Protein AF-A0A524Q6H4-F1 (afdb_monomer_lite)

Sequence (211 aa):
MGMLIRRLKSRLKEGGCSKSIRCIATSATIGGKHDRAAVGCFASDLFGEQFMKENIIIGKTEPIIDSSTTTLTSTDYSVLRQALDSYSPINLHTIADRIDVKIPEELEVSKAIGLILQHDSRSTKIRCSISEEAKQVSKLASEHFPDLSEDASISALSELVNLIVRAKDPYSSTPLLSARYHFFLRSLQGAYLSYIPQKCVYLERQVPSHK

Secondary structure (DSSP, 8-state):
-HHHHHHHHHHHHHTT--S--------SSTTSSS-HHHHHHHHHHHHTS---GGG---PPPPP------B---HHHHHHHHHHHHHT--TTHHHHHHHTT-PPPTT--HHHHHHHHHHSBHHHHHHHHHHHHS---HHHHHHHH-TTS-HHHHHHHHHHHHHHHHH-B-TTT--BS---------------EEE-SSS-EEESS-------

Structure (mmCIF, N/CA/C/O backbone):
data_AF-A0A524Q6H4-F1
#
_entry.id   AF-A0A524Q6H4-F1
#
loop_
_atom_site.group_PDB
_atom_site.id
_atom_site.type_symbol
_atom_site.label_atom_id
_atom_site.label_alt_id
_atom_site.label_comp_id
_atom_site.label_asym_id
_atom_site.label_entity_id
_atom_site.label_seq_id
_atom_site.pdbx_PDB_ins_code
_atom_site.Cartn_x
_atom_site.Cartn_y
_atom_site.Cartn_z
_atom_site.occupancy
_atom_site.B_iso_or_equiv
_atom_site.auth_seq_id
_atom_site.auth_comp_id
_atom_site.auth_asym_id
_atom_site.auth_atom_id
_atom_site.pdbx_PDB_model_num
ATOM 1 N N . MET A 1 1 ? -19.046 4.318 26.630 1.00 72.00 1 MET A N 1
ATOM 2 C CA . MET A 1 1 ? -18.973 5.469 25.697 1.00 72.00 1 MET A CA 1
ATOM 3 C C . MET A 1 1 ? -20.324 6.121 25.415 1.00 72.00 1 MET A C 1
ATOM 5 O O . MET A 1 1 ? -20.420 7.325 25.613 1.00 72.00 1 MET A O 1
ATOM 9 N N . GLY A 1 2 ? -21.377 5.385 25.031 1.00 82.88 2 GLY A N 1
ATOM 10 C CA . GLY A 1 2 ? -22.668 6.002 24.663 1.00 82.88 2 GLY A CA 1
ATOM 11 C C . GLY A 1 2 ? -23.304 6.906 25.733 1.00 82.88 2 GLY A C 1
ATOM 12 O O . GLY A 1 2 ? -23.798 7.984 25.416 1.00 82.88 2 GLY A O 1
ATOM 13 N N . MET A 1 3 ? -23.195 6.556 27.023 1.00 87.44 3 MET A N 1
ATOM 14 C CA . MET A 1 3 ? -23.658 7.427 28.121 1.00 87.44 3 MET A CA 1
ATOM 15 C C . MET A 1 3 ? -22.950 8.794 28.163 1.00 87.44 3 MET A C 1
ATOM 17 O O . MET A 1 3 ? -23.594 9.799 28.458 1.00 87.44 3 MET A O 1
ATOM 21 N N . LEU A 1 4 ? -21.653 8.862 27.835 1.00 93.00 4 LEU A N 1
ATOM 22 C CA . LEU A 1 4 ? -20.899 10.124 27.818 1.00 93.00 4 LEU A CA 1
ATOM 23 C C . LEU A 1 4 ? -21.361 11.027 26.670 1.00 93.00 4 LEU A C 1
ATOM 25 O O . LEU A 1 4 ? -21.575 12.218 26.878 1.00 93.00 4 LEU A O 1
ATOM 29 N N . ILE A 1 5 ? -21.587 10.445 25.487 1.00 90.94 5 ILE A N 1
ATOM 30 C CA . ILE A 1 5 ? -22.116 11.159 24.317 1.00 90.94 5 ILE A CA 1
ATOM 31 C C . ILE A 1 5 ? -23.511 11.715 24.628 1.00 90.94 5 ILE A C 1
ATOM 33 O O . ILE A 1 5 ? -23.783 12.886 24.371 1.00 90.94 5 ILE A O 1
ATOM 37 N N . ARG A 1 6 ? -24.384 10.915 25.251 1.00 88.62 6 ARG A N 1
ATOM 38 C CA . ARG A 1 6 ? -25.728 11.359 25.659 1.00 88.62 6 ARG A CA 1
ATOM 39 C C . ARG A 1 6 ? -25.672 12.496 26.684 1.00 88.62 6 ARG A C 1
ATOM 41 O O . ARG A 1 6 ? -26.396 13.479 26.544 1.00 88.62 6 ARG A O 1
ATOM 48 N N . ARG A 1 7 ? -24.769 12.413 27.667 1.00 91.19 7 ARG A N 1
ATOM 49 C CA . ARG A 1 7 ? -24.576 13.478 28.664 1.00 91.19 7 ARG A CA 1
ATOM 50 C C . ARG A 1 7 ? -24.070 14.774 28.028 1.00 91.19 7 ARG A C 1
ATOM 52 O O . ARG A 1 7 ? -24.578 15.838 28.365 1.00 91.19 7 ARG A O 1
ATOM 59 N N . LEU A 1 8 ? -23.133 14.689 27.081 1.00 91.44 8 LEU A N 1
ATOM 60 C CA . LEU A 1 8 ? -22.665 15.844 26.307 1.00 91.44 8 LEU A CA 1
ATOM 61 C C . LEU A 1 8 ? -23.821 16.513 25.551 1.00 91.44 8 LEU A C 1
ATOM 63 O O . LEU A 1 8 ? -23.991 17.726 25.641 1.00 91.44 8 LEU A O 1
ATOM 67 N N . LYS A 1 9 ? -24.658 15.726 24.865 1.00 90.31 9 LYS A N 1
ATOM 68 C CA . LYS A 1 9 ? -25.841 16.246 24.160 1.00 90.31 9 LYS A CA 1
ATOM 69 C C . LYS A 1 9 ? -26.823 16.945 25.104 1.00 90.31 9 LYS A C 1
ATOM 71 O O . LYS A 1 9 ? -27.330 18.004 24.748 1.00 90.31 9 LYS A O 1
ATOM 76 N N . SER A 1 10 ? -27.062 16.389 26.297 1.00 90.31 10 SER A N 1
ATOM 77 C CA . SER A 1 10 ? -27.908 17.026 27.323 1.00 90.31 10 SER A CA 1
ATOM 78 C C . SER A 1 10 ? -27.355 18.388 27.730 1.00 90.31 10 SER A C 1
ATOM 80 O O . SER A 1 10 ? -28.067 19.384 27.675 1.00 90.31 10 SER A O 1
ATOM 82 N N . ARG A 1 11 ? -26.052 18.458 28.034 1.00 93.38 11 ARG A N 1
ATOM 83 C CA . ARG A 1 11 ? -25.393 19.711 28.430 1.00 93.38 11 ARG A CA 1
ATOM 84 C C . ARG A 1 11 ? -25.422 20.772 27.336 1.00 93.38 11 ARG A C 1
ATOM 86 O O . ARG A 1 11 ? -25.630 21.938 27.641 1.00 93.38 11 ARG A O 1
ATOM 93 N N . LEU A 1 12 ? -25.250 20.384 26.072 1.00 92.44 12 LEU A N 1
ATOM 94 C CA . LEU A 1 12 ? -25.355 21.318 24.948 1.00 92.44 12 LEU A CA 1
ATOM 95 C C . LEU A 1 12 ? -26.770 21.897 24.821 1.00 92.44 12 LEU A C 1
ATOM 97 O O . LEU A 1 12 ? -26.909 23.095 24.587 1.00 92.44 12 LEU A O 1
ATOM 101 N N . LYS A 1 13 ? -27.808 21.072 25.015 1.00 90.38 13 LYS A N 1
ATOM 102 C CA . LYS A 1 13 ? -29.205 21.533 25.018 1.00 90.38 13 LYS A CA 1
ATOM 103 C C . LYS A 1 13 ? -29.493 22.464 26.198 1.00 90.38 13 LYS A C 1
ATOM 105 O O . LYS A 1 13 ? -30.060 23.531 25.994 1.00 90.38 13 LYS A O 1
ATOM 110 N N . GLU A 1 14 ? -29.059 22.094 27.404 1.00 92.25 14 GLU A N 1
ATOM 111 C CA . GLU A 1 14 ? -29.166 22.930 28.613 1.00 92.25 14 GLU A CA 1
ATOM 112 C C . GLU A 1 14 ? -28.443 24.277 28.443 1.00 92.25 14 GLU A C 1
ATOM 114 O O . GLU A 1 14 ? -28.937 25.306 28.889 1.00 92.25 14 GLU A O 1
ATOM 119 N N . GLY A 1 15 ? -27.302 24.283 27.746 1.00 90.88 15 GLY A N 1
ATOM 120 C CA . GLY A 1 15 ? -26.526 25.480 27.412 1.00 90.88 15 GLY A CA 1
ATOM 121 C C . GLY A 1 15 ? -27.078 26.315 26.249 1.00 90.88 15 GLY A C 1
ATOM 122 O O . GLY A 1 15 ? -26.374 27.195 25.7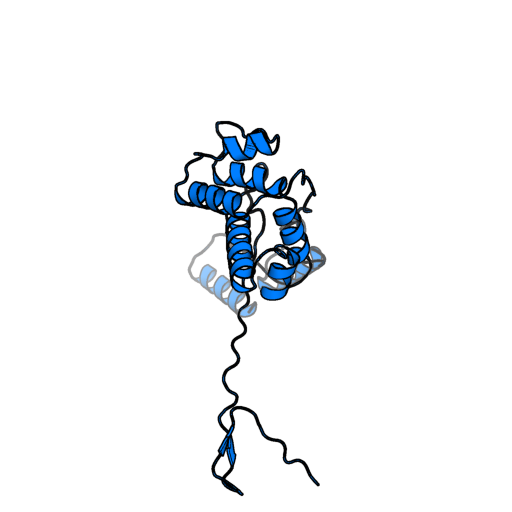62 1.00 90.88 15 GLY A O 1
ATOM 123 N N . GLY A 1 16 ? -28.298 26.042 25.771 1.00 90.94 16 GLY A N 1
ATOM 124 C CA . GLY A 1 16 ? -28.980 26.851 24.754 1.00 90.94 16 GLY A CA 1
ATOM 125 C C . GLY A 1 16 ? -28.719 26.450 23.297 1.00 90.94 16 GLY A C 1
ATOM 126 O O . GLY A 1 16 ? -29.163 27.150 22.385 1.00 90.94 16 GLY A O 1
ATOM 127 N N . CYS A 1 17 ? -28.040 25.328 23.028 1.00 87.88 17 CYS A N 1
ATOM 128 C CA . CYS A 1 17 ? -27.907 24.815 21.664 1.00 87.88 17 CYS A CA 1
ATOM 129 C C . CYS A 1 17 ? -29.231 24.186 21.201 1.00 87.88 17 CYS A C 1
ATOM 131 O O . CYS A 1 17 ? -29.532 23.031 21.500 1.00 87.88 17 CYS A O 1
ATOM 133 N N . SER A 1 18 ? -30.020 24.955 20.449 1.00 83.56 18 SER A N 1
ATOM 134 C CA . SER A 1 18 ? -31.308 24.532 19.877 1.00 83.56 18 SER A CA 1
ATOM 135 C C . SER A 1 18 ? -31.186 23.819 18.524 1.00 83.56 18 SER A C 1
ATOM 137 O O . SER A 1 18 ? -32.176 23.314 17.995 1.00 83.56 18 SER A O 1
ATOM 139 N N . LYS A 1 19 ? -29.982 23.764 17.943 1.00 85.56 19 LYS A N 1
ATOM 140 C CA . LYS A 1 19 ? -29.737 23.121 16.645 1.00 85.56 19 LYS A CA 1
ATOM 141 C C . LYS A 1 19 ? -29.707 21.595 16.776 1.00 85.56 19 LYS A C 1
ATOM 143 O O . LYS A 1 19 ? -29.245 21.048 17.776 1.00 85.56 19 LYS A O 1
ATOM 148 N N . SER A 1 20 ? -30.134 20.899 15.722 1.00 83.12 20 SER A N 1
ATOM 149 C CA . SER A 1 20 ? -30.011 19.441 15.623 1.00 83.12 20 SER A CA 1
ATOM 150 C C . SER A 1 20 ? -28.539 19.015 15.616 1.00 83.12 20 SER A C 1
ATOM 152 O O . SER A 1 20 ? -27.743 19.542 14.834 1.00 83.12 20 SER A O 1
ATOM 154 N N . ILE A 1 21 ? -28.180 18.032 16.442 1.00 87.50 21 ILE A N 1
ATOM 155 C CA . ILE A 1 21 ? -26.805 17.534 16.552 1.00 87.50 21 ILE A CA 1
ATOM 156 C C . ILE A 1 21 ? -26.567 16.469 15.477 1.00 87.50 21 ILE A C 1
ATOM 158 O O . ILE A 1 21 ? -27.150 15.389 15.522 1.00 87.50 21 ILE A O 1
ATOM 162 N N . ARG A 1 22 ? -25.678 16.753 14.521 1.00 89.00 22 ARG A N 1
ATOM 163 C CA . ARG A 1 22 ? -25.258 15.778 13.507 1.00 89.00 22 ARG A CA 1
ATOM 164 C C . ARG A 1 22 ? -24.197 14.843 14.084 1.00 89.00 22 ARG A C 1
ATOM 166 O O . ARG A 1 22 ? -23.159 15.303 14.549 1.00 89.00 22 ARG A O 1
ATOM 173 N N . CYS A 1 23 ? -24.453 13.539 14.028 1.00 91.31 23 CYS A N 1
ATOM 174 C CA . CYS A 1 23 ? -23.528 12.513 14.500 1.00 91.31 23 CYS A CA 1
ATOM 175 C C . CYS A 1 23 ? -22.836 11.852 13.304 1.00 91.31 23 CYS A C 1
ATOM 177 O O . CYS A 1 23 ? -23.504 11.332 12.415 1.00 91.31 23 CYS A O 1
ATOM 179 N N . ILE A 1 24 ? -21.504 11.879 13.284 1.00 91.56 24 ILE A N 1
ATOM 180 C CA . ILE A 1 24 ? -20.678 11.197 12.283 1.00 91.56 24 ILE A CA 1
ATOM 181 C C . ILE A 1 24 ? -19.728 10.280 13.045 1.00 91.56 24 ILE A C 1
ATOM 183 O O . ILE A 1 24 ? -19.097 10.709 14.011 1.00 91.56 24 ILE A O 1
ATOM 187 N N . ALA A 1 25 ? -19.641 9.023 12.620 1.00 88.56 25 ALA A N 1
ATOM 188 C CA . ALA A 1 25 ? -18.742 8.038 13.196 1.00 88.56 25 ALA A CA 1
ATOM 189 C C . ALA A 1 25 ? -17.977 7.316 12.096 1.00 88.56 25 ALA A C 1
ATOM 191 O O . ALA A 1 25 ? -18.534 6.986 11.052 1.00 88.56 25 ALA A O 1
ATOM 192 N N . THR A 1 26 ? -16.706 7.046 12.360 1.00 87.94 26 THR A N 1
ATOM 193 C CA . THR A 1 26 ? -15.851 6.209 11.525 1.00 87.94 26 THR A CA 1
ATOM 194 C C . THR A 1 26 ? -15.432 4.997 12.347 1.00 87.94 26 THR A C 1
ATOM 196 O O . THR A 1 26 ? -15.174 5.098 13.546 1.00 87.94 26 THR A O 1
ATOM 199 N N . SER A 1 27 ? -15.411 3.823 11.723 1.00 82.12 27 SER A N 1
ATOM 200 C CA . SER A 1 27 ? -14.949 2.594 12.363 1.00 82.12 27 SER A CA 1
ATOM 201 C C . SER A 1 27 ? -14.010 1.858 11.427 1.00 82.12 27 SER A C 1
ATOM 203 O O . SER A 1 27 ? -14.301 1.716 10.243 1.00 82.12 27 SER A O 1
ATOM 205 N N . ALA A 1 28 ? -12.893 1.386 11.976 1.00 69.88 28 ALA A N 1
ATOM 206 C CA . ALA A 1 28 ? -11.914 0.596 11.240 1.00 69.88 28 ALA A CA 1
ATOM 207 C C . ALA A 1 28 ? -12.295 -0.892 11.153 1.00 69.88 28 ALA A C 1
ATOM 209 O O . ALA A 1 28 ? -11.790 -1.597 10.288 1.00 69.88 28 ALA A O 1
ATOM 210 N N . THR A 1 29 ? -13.169 -1.383 12.040 1.00 70.69 29 THR A N 1
ATOM 211 C CA . THR A 1 29 ? -13.394 -2.828 12.230 1.00 70.69 29 THR A CA 1
ATOM 212 C C . THR A 1 29 ? -14.838 -3.271 12.014 1.00 70.69 29 THR A C 1
ATOM 214 O O . THR A 1 29 ? -15.078 -4.431 11.706 1.00 70.69 29 THR A O 1
ATOM 217 N N . ILE A 1 30 ? -15.812 -2.364 12.136 1.00 70.06 30 ILE A N 1
ATOM 218 C CA . ILE A 1 30 ? -17.245 -2.717 12.160 1.00 70.06 30 ILE A CA 1
ATOM 219 C C . ILE A 1 30 ? -17.864 -2.729 10.745 1.00 70.06 30 ILE A C 1
ATOM 221 O O . ILE A 1 30 ? -18.956 -3.246 10.550 1.00 70.06 30 ILE A O 1
ATOM 225 N N . GLY A 1 31 ? -17.162 -2.207 9.732 1.00 57.50 31 GLY A N 1
ATOM 226 C CA . GLY A 1 31 ? -17.703 -1.958 8.386 1.00 57.50 31 GLY A CA 1
ATOM 227 C C . GLY A 1 31 ? -17.258 -2.911 7.270 1.00 57.50 31 GLY A C 1
ATOM 228 O O . GLY A 1 31 ? -17.423 -2.557 6.109 1.00 57.50 31 GLY A O 1
ATOM 229 N N . GLY A 1 32 ? -16.657 -4.065 7.589 1.00 65.88 32 GLY A N 1
ATOM 230 C CA . GLY A 1 32 ? -16.228 -5.063 6.595 1.00 65.88 32 GLY A CA 1
ATOM 231 C C . GLY A 1 32 ? -17.398 -5.844 5.974 1.00 65.88 32 GLY A C 1
ATOM 232 O O . GLY A 1 32 ? -18.387 -5.269 5.536 1.00 65.88 32 GLY A O 1
ATOM 233 N N . LYS A 1 33 ? -17.339 -7.183 5.992 1.00 60.16 33 LYS A N 1
ATOM 234 C CA . LYS A 1 33 ? -18.433 -8.084 5.547 1.00 60.16 33 LYS A CA 1
ATOM 235 C C . LYS A 1 33 ? -19.722 -7.998 6.398 1.00 60.16 33 LYS A C 1
ATOM 237 O O . LYS A 1 33 ? -20.582 -8.868 6.295 1.00 60.16 33 LYS A O 1
ATOM 242 N N . HIS A 1 34 ? -19.842 -7.011 7.281 1.00 64.62 34 HIS A N 1
ATOM 243 C CA . HIS A 1 34 ? -20.962 -6.881 8.204 1.00 64.62 34 HIS A CA 1
ATOM 244 C C . HIS A 1 34 ? -22.197 -6.296 7.515 1.00 64.62 34 HIS A C 1
ATOM 246 O O . HIS A 1 34 ? -22.102 -5.447 6.629 1.00 64.62 34 HIS A O 1
ATOM 252 N N . ASP A 1 35 ? -23.369 -6.743 7.958 1.00 78.25 35 ASP A N 1
ATOM 253 C CA . ASP A 1 35 ? -24.651 -6.212 7.512 1.00 78.25 35 ASP A CA 1
ATOM 254 C C . ASP A 1 35 ? -24.771 -4.726 7.891 1.00 78.25 35 ASP A C 1
ATOM 256 O O . ASP A 1 35 ? -24.620 -4.351 9.058 1.00 78.25 35 ASP A O 1
ATOM 260 N N . ARG A 1 36 ? -25.069 -3.870 6.904 1.00 86.19 36 ARG A N 1
ATOM 261 C CA . ARG A 1 36 ? -25.297 -2.428 7.099 1.00 86.19 36 ARG A CA 1
ATOM 262 C C . ARG A 1 36 ? -26.349 -2.157 8.171 1.00 86.19 36 ARG A C 1
ATOM 264 O O . ARG A 1 36 ? -26.234 -1.158 8.877 1.00 86.19 36 ARG A O 1
ATOM 271 N N . ALA A 1 37 ? -27.343 -3.034 8.310 1.00 86.44 37 ALA A N 1
ATOM 272 C CA . ALA A 1 37 ? -28.353 -2.910 9.354 1.00 86.44 37 ALA A CA 1
ATOM 273 C C . ALA A 1 37 ? -27.740 -3.036 10.758 1.00 86.44 37 ALA A C 1
ATOM 275 O O . ALA A 1 37 ? -28.000 -2.196 11.616 1.00 86.44 37 ALA A O 1
ATOM 276 N N . ALA A 1 38 ? -26.853 -4.012 10.973 1.00 87.31 38 ALA A N 1
ATOM 277 C CA . ALA A 1 38 ? -26.176 -4.205 12.255 1.00 87.31 38 ALA A CA 1
ATOM 278 C C . ALA A 1 38 ? -25.263 -3.019 12.613 1.00 87.31 38 ALA A C 1
ATOM 280 O O . ALA A 1 38 ? -25.247 -2.571 13.761 1.00 87.31 38 ALA A O 1
ATOM 281 N N . VAL A 1 39 ? -24.552 -2.458 11.623 1.00 89.12 39 VAL A N 1
ATOM 282 C CA . VAL A 1 39 ? -23.749 -1.230 11.800 1.00 89.12 39 VAL A CA 1
ATOM 283 C C . VAL A 1 39 ? -24.639 -0.048 12.201 1.00 89.12 39 VAL A C 1
ATOM 285 O O . VAL A 1 39 ? -24.292 0.704 13.114 1.00 89.12 39 VAL A O 1
ATOM 288 N N . GLY A 1 40 ? -25.799 0.096 11.553 1.00 90.44 40 GLY A N 1
ATOM 289 C CA . GLY A 1 40 ? -26.800 1.113 11.878 1.00 90.44 40 GLY A CA 1
ATOM 290 C C . GLY A 1 40 ? -27.346 0.976 13.300 1.00 90.44 40 GLY A C 1
ATOM 291 O O . GLY A 1 40 ? -27.384 1.964 14.035 1.00 90.44 40 GLY A O 1
ATOM 292 N N . CYS A 1 41 ? -27.686 -0.240 13.736 1.00 89.81 41 CYS A N 1
ATOM 293 C CA . CYS A 1 41 ? -28.112 -0.503 15.113 1.00 89.81 41 CYS A CA 1
ATOM 294 C C . CYS A 1 41 ? -27.024 -0.122 16.122 1.00 89.81 41 CYS A C 1
ATOM 296 O O . CYS A 1 41 ? -27.287 0.645 17.044 1.00 89.81 41 CYS A O 1
ATOM 298 N N . PHE A 1 42 ? -25.783 -0.560 15.898 1.00 90.25 42 PHE A N 1
ATOM 299 C CA . PHE A 1 42 ? -24.665 -0.228 16.782 1.00 90.25 42 PHE A CA 1
ATOM 300 C C . PHE A 1 42 ? -24.440 1.288 16.900 1.00 90.25 42 PHE A C 1
ATOM 302 O O . PHE A 1 42 ? -24.266 1.818 18.000 1.00 90.25 42 PHE A O 1
ATOM 309 N N . ALA A 1 43 ? -24.460 2.007 15.772 1.00 91.31 43 ALA A N 1
ATOM 310 C CA . ALA A 1 43 ? -24.342 3.462 15.771 1.00 91.31 43 ALA A CA 1
ATOM 311 C C . ALA A 1 43 ? -25.527 4.119 16.497 1.00 91.31 43 ALA A C 1
ATOM 313 O O . ALA A 1 43 ? -25.332 5.042 17.295 1.00 91.31 43 ALA A O 1
ATOM 314 N N . SER A 1 44 ? -26.739 3.605 16.290 1.00 91.75 44 SER A N 1
ATOM 315 C CA . SER A 1 44 ? -27.938 4.119 16.950 1.00 91.75 44 SER A CA 1
ATOM 316 C C . SER A 1 44 ? -27.863 3.967 18.466 1.00 91.75 44 SER A C 1
ATOM 318 O O . SER A 1 44 ? -28.115 4.927 19.197 1.00 91.75 44 SER A O 1
ATOM 320 N N . ASP A 1 45 ? -27.397 2.819 18.953 1.00 91.19 45 ASP A N 1
ATOM 321 C CA . ASP A 1 45 ? -27.192 2.579 20.380 1.00 91.19 45 ASP A CA 1
ATOM 322 C C . ASP A 1 45 ? -26.115 3.502 20.961 1.00 91.19 45 ASP A C 1
ATOM 324 O O . ASP A 1 45 ? -26.301 4.097 22.032 1.00 91.19 45 ASP A O 1
ATOM 328 N N . LEU A 1 46 ? -25.005 3.684 20.236 1.00 91.12 46 LEU A N 1
ATOM 329 C CA . LEU A 1 46 ? -23.883 4.512 20.670 1.00 91.12 46 LEU A CA 1
ATOM 330 C C . LEU A 1 46 ? -24.264 5.994 20.796 1.00 91.12 46 LEU A C 1
ATOM 332 O O . LEU A 1 46 ? -23.919 6.632 21.794 1.00 91.12 46 LEU A O 1
ATOM 336 N N . PHE A 1 47 ? -24.973 6.546 19.811 1.00 91.44 47 PHE A N 1
ATOM 337 C CA . PHE A 1 47 ? -25.307 7.974 19.769 1.00 91.44 47 PHE A CA 1
ATOM 338 C C . PHE A 1 47 ? -26.673 8.306 20.368 1.00 91.44 47 PHE A C 1
ATOM 340 O O . PHE A 1 47 ? -26.888 9.461 20.746 1.00 91.44 47 PHE A O 1
ATOM 347 N N . GLY A 1 48 ? -27.578 7.331 20.476 1.00 88.75 48 GLY A N 1
ATOM 348 C CA . GLY A 1 48 ? -28.988 7.572 20.782 1.00 88.75 48 GLY A CA 1
ATOM 349 C C . GLY A 1 48 ? -29.711 8.360 19.685 1.00 88.75 48 GLY A C 1
ATOM 350 O O . GLY A 1 48 ? -30.585 9.153 20.008 1.00 88.75 48 GLY A O 1
ATOM 351 N N . GLU A 1 49 ? -29.303 8.200 18.423 1.00 90.06 49 GLU A N 1
ATOM 352 C CA . GLU A 1 49 ? -29.935 8.808 17.237 1.00 90.06 49 GLU A CA 1
ATOM 353 C C . GLU A 1 49 ? -30.250 7.710 16.227 1.00 90.06 49 GLU A C 1
ATOM 355 O O . GLU A 1 49 ? -29.657 6.639 16.289 1.00 90.06 49 GLU A O 1
ATOM 360 N N . GLN A 1 50 ? -31.132 7.969 15.269 1.00 89.75 50 GLN A N 1
ATOM 361 C CA . GLN A 1 50 ? -31.439 6.991 14.231 1.00 89.75 50 GLN A CA 1
ATOM 362 C C . GLN A 1 50 ? -30.337 6.948 13.162 1.00 89.75 50 GLN A C 1
ATOM 364 O O . GLN A 1 50 ? -30.032 7.966 12.541 1.00 89.75 50 GLN A O 1
ATOM 369 N N . PHE A 1 51 ? -29.780 5.761 12.918 1.00 91.50 51 PHE A N 1
ATOM 370 C CA . PHE A 1 51 ? -28.909 5.472 11.777 1.00 91.50 51 PHE A CA 1
ATOM 371 C C . PHE A 1 51 ? -29.548 4.392 10.907 1.00 91.50 51 PHE A C 1
ATOM 373 O O . PHE A 1 51 ? -29.664 3.237 11.317 1.00 91.50 51 PHE A O 1
ATOM 380 N N . MET A 1 52 ? -29.946 4.766 9.694 1.00 89.75 52 MET A N 1
ATOM 381 C CA . MET A 1 52 ? -30.500 3.847 8.701 1.00 89.75 52 MET A CA 1
ATOM 382 C C . MET A 1 52 ? -29.395 3.226 7.838 1.00 89.75 52 MET A C 1
ATOM 384 O O . MET A 1 52 ? -28.280 3.749 7.759 1.00 89.75 52 MET A O 1
ATOM 388 N N . LYS A 1 53 ? -29.706 2.131 7.132 1.00 86.88 53 LYS A N 1
ATOM 389 C CA . LYS A 1 53 ? -28.753 1.436 6.243 1.00 86.88 53 LYS A CA 1
ATOM 390 C C . LYS A 1 53 ? -28.195 2.347 5.141 1.00 86.88 53 LYS A C 1
ATOM 392 O O . LYS A 1 53 ? -27.061 2.157 4.709 1.00 86.88 53 LYS A O 1
ATOM 397 N N . GLU A 1 54 ? -28.969 3.340 4.705 1.00 88.50 54 GLU A N 1
ATOM 398 C CA . GLU A 1 54 ? -28.587 4.341 3.705 1.00 88.50 54 GLU A CA 1
ATOM 399 C C . GLU A 1 54 ? -27.586 5.360 4.260 1.00 88.50 54 GLU A C 1
ATOM 401 O O . GLU A 1 54 ? -26.881 6.012 3.497 1.00 88.50 54 GLU A O 1
ATOM 406 N N . ASN A 1 55 ? -27.503 5.500 5.587 1.00 88.38 55 ASN A N 1
ATOM 407 C CA . ASN A 1 55 ? -26.537 6.379 6.243 1.00 88.38 55 ASN A CA 1
ATOM 408 C C . ASN A 1 55 ? -25.163 5.712 6.407 1.00 88.38 55 ASN A C 1
ATOM 410 O O . ASN A 1 55 ? -24.208 6.374 6.814 1.00 88.38 55 ASN A O 1
ATOM 414 N N . ILE A 1 56 ? -25.050 4.414 6.097 1.00 88.25 56 ILE A N 1
ATOM 415 C CA . ILE A 1 56 ? -23.809 3.655 6.225 1.00 88.25 56 ILE A CA 1
ATOM 416 C C . ILE A 1 56 ? -23.034 3.701 4.910 1.00 88.25 56 ILE A C 1
ATOM 418 O O . ILE A 1 56 ? -23.412 3.090 3.908 1.00 88.25 56 ILE A O 1
ATOM 422 N N . ILE A 1 57 ? -21.907 4.407 4.944 1.00 87.94 57 ILE A N 1
ATOM 423 C CA . ILE A 1 57 ? -20.967 4.505 3.830 1.00 87.94 57 ILE A CA 1
ATOM 424 C C . ILE A 1 57 ? -19.883 3.445 4.035 1.00 87.94 57 ILE A C 1
ATOM 426 O O . ILE A 1 57 ? -19.182 3.458 5.045 1.00 87.94 57 ILE A O 1
ATOM 430 N N . ILE A 1 58 ? -19.753 2.524 3.078 1.00 84.12 58 ILE A N 1
ATOM 431 C CA . ILE A 1 58 ? -18.731 1.469 3.079 1.00 84.12 58 ILE A CA 1
ATOM 432 C C . ILE A 1 58 ? -17.835 1.675 1.860 1.00 84.12 58 ILE A C 1
ATOM 434 O O . ILE A 1 58 ? -18.338 1.866 0.751 1.00 84.12 58 ILE A O 1
ATOM 438 N N . GLY A 1 59 ? -16.519 1.626 2.068 1.00 78.06 59 GLY A N 1
ATOM 439 C CA . GLY A 1 59 ? -15.550 1.629 0.975 1.00 78.06 59 GLY A CA 1
ATOM 440 C C . GLY A 1 59 ? -15.635 0.336 0.167 1.00 78.06 59 GLY A C 1
ATOM 441 O O . GLY A 1 59 ? -15.802 -0.745 0.728 1.00 78.06 59 GLY A O 1
ATOM 442 N N . LYS A 1 60 ? -15.524 0.435 -1.156 1.00 75.69 60 LYS A N 1
ATOM 443 C CA . LYS A 1 60 ? -15.359 -0.735 -2.020 1.00 75.69 60 LYS A CA 1
ATOM 444 C C . LYS A 1 60 ? -13.888 -0.861 -2.376 1.00 75.69 60 LYS A C 1
ATOM 446 O O . LYS A 1 60 ? -13.272 0.128 -2.759 1.00 75.69 60 LYS A O 1
ATOM 451 N N . THR A 1 61 ? -13.347 -2.066 -2.253 1.00 77.19 61 THR A N 1
ATOM 452 C CA . THR A 1 61 ? -12.033 -2.375 -2.811 1.00 77.19 61 THR A CA 1
ATOM 453 C C . THR A 1 61 ? -12.181 -2.492 -4.319 1.00 77.19 61 THR A C 1
ATOM 455 O O . THR A 1 61 ? -12.988 -3.292 -4.796 1.00 77.19 61 THR A O 1
A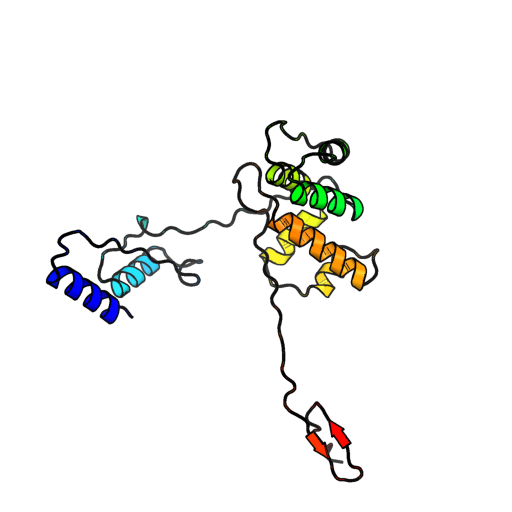TOM 458 N N . GLU A 1 62 ? -11.430 -1.687 -5.060 1.00 80.38 62 GLU A N 1
ATOM 459 C CA . GLU A 1 62 ? -11.326 -1.845 -6.505 1.00 80.38 62 GLU A CA 1
ATOM 460 C C . GLU A 1 62 ? -10.361 -2.996 -6.813 1.00 80.38 62 GLU A C 1
ATOM 462 O O . GLU A 1 62 ? -9.292 -3.077 -6.199 1.00 80.38 62 GLU A O 1
ATOM 467 N N . PRO A 1 63 ? -10.735 -3.924 -7.710 1.00 82.62 63 PRO A N 1
ATOM 468 C CA . PRO A 1 63 ? -9.842 -5.000 -8.096 1.00 82.62 63 PRO A CA 1
ATOM 469 C C . PRO A 1 63 ? -8.637 -4.429 -8.843 1.00 82.62 63 PRO A C 1
ATOM 471 O O . PRO A 1 63 ? -8.759 -3.507 -9.649 1.00 82.62 63 PRO A O 1
ATOM 474 N N . ILE A 1 64 ? -7.469 -5.015 -8.603 1.00 86.69 64 ILE A N 1
ATOM 475 C CA . ILE A 1 64 ? -6.278 -4.712 -9.389 1.00 86.69 64 ILE A CA 1
ATOM 476 C C . ILE A 1 64 ? -6.422 -5.448 -10.721 1.00 86.69 64 ILE A C 1
ATOM 478 O O . ILE A 1 64 ? -6.465 -6.676 -10.753 1.00 86.69 64 ILE A O 1
ATOM 482 N N . ILE A 1 65 ? -6.532 -4.693 -11.811 1.00 84.50 65 ILE A N 1
ATOM 483 C CA . ILE A 1 65 ? -6.564 -5.240 -13.168 1.00 84.50 65 ILE A CA 1
ATOM 484 C C . ILE A 1 65 ? -5.119 -5.428 -13.629 1.00 84.50 65 ILE A C 1
ATOM 486 O O . ILE A 1 65 ? -4.318 -4.496 -13.541 1.00 84.50 65 ILE A O 1
ATOM 490 N N . ASP A 1 66 ? -4.786 -6.624 -14.112 1.00 83.62 66 ASP A N 1
ATOM 491 C CA . ASP A 1 66 ? -3.486 -6.870 -14.728 1.00 83.62 66 ASP A CA 1
ATOM 492 C C . ASP A 1 66 ? -3.501 -6.396 -16.185 1.00 83.62 66 ASP A C 1
ATOM 494 O O . ASP A 1 66 ? -4.006 -7.072 -17.080 1.00 83.62 66 ASP A O 1
ATOM 498 N N . SER A 1 67 ? -2.978 -5.191 -16.395 1.00 84.00 67 SER A N 1
ATOM 499 C CA . SER A 1 67 ? -2.721 -4.590 -17.707 1.00 84.00 67 SER A CA 1
ATOM 500 C C . SER A 1 67 ? -1.231 -4.595 -18.056 1.00 84.00 67 SER A C 1
ATOM 502 O O . SER A 1 67 ? -0.782 -3.776 -18.862 1.00 84.00 67 SER A O 1
ATOM 504 N N . SER A 1 68 ? -0.439 -5.464 -17.417 1.00 84.56 68 SER A N 1
ATOM 505 C CA . SER A 1 68 ? 1.006 -5.445 -17.597 1.00 84.56 68 SER A CA 1
ATOM 506 C C . SER A 1 68 ? 1.414 -5.855 -19.010 1.00 84.56 68 SER A C 1
ATOM 508 O O . SER A 1 68 ? 1.010 -6.891 -19.534 1.00 84.56 68 SER A O 1
ATOM 510 N N . THR A 1 69 ? 2.227 -5.012 -19.639 1.00 85.38 69 THR A N 1
ATOM 511 C CA . THR A 1 69 ? 2.781 -5.246 -20.982 1.00 85.38 69 THR A CA 1
ATOM 512 C C . THR A 1 69 ? 4.285 -5.460 -20.931 1.00 85.38 69 THR A C 1
ATOM 514 O O . THR A 1 69 ? 4.862 -6.073 -21.826 1.00 85.38 69 THR A O 1
ATOM 517 N N . THR A 1 70 ? 4.935 -4.976 -19.872 1.00 92.00 70 THR A N 1
ATOM 518 C CA . THR A 1 70 ? 6.386 -4.991 -19.744 1.00 92.00 70 THR A CA 1
ATOM 519 C C . THR A 1 70 ? 6.824 -5.158 -18.291 1.00 92.00 70 THR A C 1
ATOM 521 O O . THR A 1 70 ? 6.009 -5.218 -17.370 1.00 92.00 70 THR A O 1
ATOM 524 N N . THR A 1 71 ? 8.133 -5.225 -18.077 1.00 92.69 71 THR A N 1
ATOM 525 C CA . THR A 1 71 ? 8.744 -5.138 -16.750 1.00 92.69 71 THR A CA 1
ATOM 526 C C . THR A 1 71 ? 9.756 -4.010 -16.763 1.00 92.69 71 THR A C 1
ATOM 528 O O . THR A 1 71 ? 10.721 -4.051 -17.525 1.00 92.69 71 THR A O 1
ATOM 531 N N . LEU A 1 72 ? 9.533 -3.000 -15.927 1.00 92.81 72 LEU A N 1
ATOM 532 C CA . LEU A 1 72 ? 10.443 -1.866 -15.816 1.00 92.81 72 LEU A CA 1
ATOM 533 C C . LEU A 1 72 ? 11.753 -2.272 -15.132 1.00 92.81 72 LEU A C 1
ATOM 535 O O . LEU A 1 72 ? 11.829 -3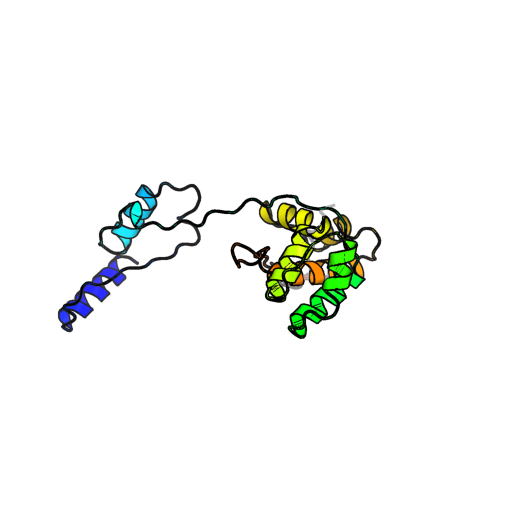.243 -14.374 1.00 92.81 72 LEU A O 1
ATOM 539 N N . THR A 1 73 ? 12.811 -1.525 -15.406 1.00 89.94 73 THR A N 1
ATOM 540 C CA . THR A 1 73 ? 14.133 -1.715 -14.801 1.00 89.94 73 THR A CA 1
ATOM 541 C C . THR A 1 73 ? 14.309 -0.824 -13.572 1.00 89.94 73 THR A C 1
ATOM 543 O O . THR A 1 73 ? 13.590 0.159 -13.394 1.00 89.94 73 THR A O 1
ATOM 546 N N . SER A 1 74 ? 15.310 -1.111 -12.735 1.00 86.31 74 SER A N 1
ATOM 547 C CA . SER A 1 74 ? 15.635 -0.253 -11.585 1.00 86.31 74 SER A CA 1
ATOM 548 C C . SER A 1 74 ? 15.965 1.186 -11.999 1.00 86.31 74 SER A C 1
ATOM 550 O O . SER A 1 74 ? 15.573 2.126 -11.317 1.00 86.31 74 SER A O 1
ATOM 552 N N . THR A 1 75 ? 16.613 1.378 -13.154 1.00 89.31 75 THR A N 1
ATOM 553 C CA . THR A 1 75 ? 16.891 2.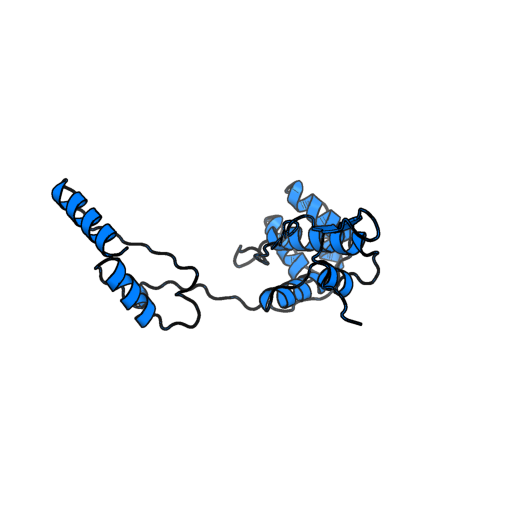718 -13.692 1.00 89.31 75 THR A CA 1
ATOM 554 C C . THR A 1 75 ? 15.617 3.471 -14.063 1.00 89.31 75 THR A C 1
ATOM 556 O O . THR A 1 75 ? 15.547 4.680 -13.856 1.00 89.31 75 THR A O 1
ATOM 559 N N . ASP A 1 76 ? 14.591 2.770 -14.554 1.00 92.81 76 ASP A N 1
ATOM 560 C CA . ASP A 1 76 ? 13.304 3.395 -14.868 1.00 92.81 76 ASP A CA 1
ATOM 561 C C . ASP A 1 76 ? 12.619 3.887 -13.597 1.00 92.81 76 ASP A C 1
ATOM 563 O O . ASP A 1 76 ? 12.131 5.014 -13.561 1.00 92.81 76 ASP A O 1
ATOM 567 N N . TYR A 1 77 ? 12.640 3.089 -12.525 1.00 93.56 77 TYR A N 1
ATOM 568 C CA . TYR A 1 77 ? 12.083 3.505 -11.238 1.00 93.56 77 TYR A CA 1
ATOM 569 C C . TYR A 1 77 ? 12.762 4.765 -10.695 1.00 93.56 77 TYR A C 1
ATOM 571 O O . TYR A 1 77 ? 12.067 5.675 -10.241 1.00 93.56 77 TYR A O 1
ATOM 579 N N . SER A 1 78 ? 14.084 4.886 -10.833 1.00 91.19 78 SER A N 1
ATOM 580 C CA . SER A 1 78 ? 14.796 6.103 -10.431 1.00 91.19 78 SER A CA 1
ATOM 581 C C . SER A 1 78 ? 14.396 7.333 -11.246 1.00 91.19 78 SER A C 1
ATOM 583 O O . SER A 1 78 ? 14.249 8.419 -10.679 1.00 91.19 78 SER A O 1
ATOM 585 N N . VAL A 1 79 ? 14.140 7.179 -12.549 1.00 92.31 79 VAL A N 1
ATOM 586 C CA . VAL A 1 79 ? 13.616 8.267 -13.395 1.00 92.31 79 VAL A CA 1
ATOM 587 C C . VAL A 1 79 ? 12.205 8.668 -12.960 1.00 92.31 79 VAL A C 1
ATOM 589 O O . VAL A 1 79 ? 11.937 9.854 -12.764 1.00 92.31 79 VAL A O 1
ATOM 592 N N . LEU A 1 80 ? 11.313 7.697 -12.730 1.00 93.94 80 LEU A N 1
ATOM 593 C CA . LEU A 1 80 ? 9.956 7.964 -12.232 1.00 93.94 80 LEU A CA 1
ATOM 594 C C . LEU A 1 80 ? 9.991 8.668 -10.868 1.00 93.94 80 LEU A C 1
ATOM 596 O O . LEU A 1 80 ? 9.210 9.586 -10.608 1.00 93.94 80 LEU A O 1
ATOM 600 N N . ARG A 1 81 ? 10.928 8.280 -10.000 1.00 92.81 81 ARG A N 1
ATOM 601 C CA . ARG A 1 81 ? 11.105 8.895 -8.684 1.00 92.81 81 ARG A CA 1
ATOM 602 C C . ARG A 1 81 ? 11.545 10.346 -8.811 1.00 92.81 81 ARG A C 1
ATOM 604 O O . ARG A 1 81 ? 10.968 11.214 -8.158 1.00 92.81 81 ARG A O 1
ATOM 611 N N . GLN A 1 82 ? 12.526 10.616 -9.666 1.00 91.69 82 GLN A N 1
ATOM 612 C CA . GLN A 1 82 ? 12.992 11.974 -9.921 1.00 91.69 82 GLN A CA 1
ATOM 613 C C . GLN A 1 82 ? 11.870 12.855 -10.489 1.00 91.69 82 GLN A C 1
ATOM 615 O O . GLN A 1 82 ? 11.726 14.004 -10.064 1.00 91.69 82 GLN A O 1
ATOM 620 N N . ALA A 1 83 ? 11.042 12.317 -11.388 1.00 91.50 83 ALA A N 1
ATOM 621 C CA . ALA A 1 83 ? 9.871 13.013 -11.919 1.00 91.50 83 ALA A CA 1
ATOM 622 C C . ALA A 1 83 ? 8.854 13.358 -10.812 1.00 91.50 83 ALA A C 1
ATOM 624 O O . ALA A 1 83 ? 8.388 14.497 -10.742 1.00 91.50 83 ALA A O 1
ATOM 625 N N . LEU A 1 84 ? 8.568 12.429 -9.886 1.00 90.44 84 LEU A N 1
ATOM 626 C CA . LEU A 1 84 ? 7.704 12.700 -8.724 1.00 90.44 84 LEU A CA 1
ATOM 627 C C . LEU A 1 84 ? 8.280 13.747 -7.766 1.00 90.44 84 LEU A C 1
ATOM 629 O O . LEU A 1 84 ? 7.519 14.532 -7.205 1.00 90.44 84 LEU A O 1
ATOM 633 N N . ASP A 1 85 ? 9.590 13.726 -7.521 1.00 90.38 85 ASP A N 1
ATOM 634 C CA . ASP A 1 85 ? 10.241 14.633 -6.567 1.00 90.38 85 ASP A CA 1
ATOM 635 C C . ASP A 1 85 ? 10.369 16.055 -7.130 1.00 90.38 85 ASP A C 1
ATOM 637 O O . ASP A 1 85 ? 10.203 17.032 -6.402 1.00 90.38 85 ASP A O 1
ATOM 641 N N . SER A 1 86 ? 10.614 16.174 -8.436 1.00 88.88 86 SER A N 1
ATOM 642 C CA . SER A 1 86 ? 10.710 17.457 -9.144 1.00 88.88 86 SER A CA 1
ATOM 643 C C . SER A 1 86 ? 9.365 17.999 -9.638 1.00 88.88 86 SER A C 1
ATOM 645 O O . SER A 1 86 ? 9.320 19.121 -10.138 1.00 88.88 86 SER A O 1
ATOM 647 N N . TYR A 1 87 ? 8.281 17.221 -9.515 1.00 83.88 87 TYR A N 1
ATOM 648 C CA . TYR A 1 87 ? 6.971 17.505 -10.121 1.00 83.88 87 TYR A CA 1
ATOM 649 C C . TYR A 1 87 ? 7.071 17.842 -11.615 1.00 83.88 87 TYR A C 1
ATOM 651 O O . TYR A 1 87 ? 6.314 18.660 -12.138 1.00 83.88 87 TYR A O 1
ATOM 659 N N . SER A 1 88 ? 8.017 17.206 -12.304 1.00 84.31 88 SER A N 1
ATOM 660 C CA . SER A 1 88 ? 8.329 17.485 -13.697 1.00 84.31 88 SER A CA 1
ATOM 661 C C . SER A 1 88 ? 8.125 16.234 -14.549 1.00 84.31 88 SER A C 1
ATOM 663 O O . SER A 1 88 ? 8.635 15.174 -14.188 1.00 84.31 88 SER A O 1
ATOM 665 N N . PRO A 1 89 ? 7.422 16.321 -15.693 1.00 76.44 89 PRO A N 1
ATOM 666 C CA . PRO A 1 89 ? 7.201 15.176 -16.578 1.00 76.44 89 PRO A CA 1
ATOM 667 C C . PRO A 1 89 ? 8.432 14.817 -17.431 1.00 76.44 89 PRO A C 1
ATOM 669 O O . PRO A 1 89 ? 8.346 13.973 -18.326 1.00 76.44 89 PRO A O 1
ATOM 672 N N . ILE A 1 90 ? 9.580 15.459 -17.187 1.00 70.56 90 ILE A N 1
ATOM 673 C CA . ILE A 1 90 ? 10.820 15.237 -17.936 1.00 70.56 90 ILE A CA 1
ATOM 674 C C . ILE A 1 90 ? 11.191 13.745 -17.863 1.00 70.56 90 ILE A C 1
ATOM 676 O O . ILE A 1 90 ? 11.261 13.164 -16.783 1.00 70.56 90 ILE A O 1
ATOM 680 N N . ASN A 1 91 ? 11.426 13.135 -19.030 1.00 80.19 91 ASN A N 1
ATOM 681 C CA . ASN A 1 91 ? 11.731 11.709 -19.234 1.00 80.19 91 ASN A CA 1
ATOM 682 C C . ASN A 1 91 ? 10.587 10.707 -18.967 1.00 80.19 91 ASN A C 1
ATOM 684 O O . ASN A 1 91 ? 10.816 9.504 -19.059 1.00 80.19 91 ASN A O 1
ATOM 688 N N . LEU A 1 92 ? 9.352 11.147 -18.696 1.00 85.94 92 LEU A N 1
ATOM 689 C CA . LEU A 1 92 ? 8.218 10.212 -18.624 1.00 85.94 92 LEU A CA 1
ATOM 690 C C . LEU A 1 92 ? 7.816 9.698 -20.005 1.00 85.94 92 LEU A C 1
ATOM 692 O O . LEU A 1 92 ? 7.547 8.509 -20.157 1.00 85.94 92 LEU A O 1
ATOM 696 N N . HIS A 1 93 ? 7.828 10.574 -21.012 1.00 85.44 93 HIS A N 1
ATOM 697 C CA . HIS A 1 93 ? 7.463 10.216 -22.383 1.00 85.44 93 HIS A CA 1
ATOM 698 C C . HIS A 1 93 ? 8.386 9.146 -22.974 1.00 85.44 93 HIS A C 1
ATOM 700 O O . HIS A 1 93 ? 7.904 8.225 -23.612 1.00 85.44 93 HIS A O 1
ATOM 706 N N . THR A 1 94 ? 9.689 9.177 -22.677 1.00 87.94 94 THR A N 1
ATOM 707 C CA . THR A 1 94 ? 10.630 8.161 -23.180 1.00 87.94 94 THR A CA 1
ATOM 708 C C . THR A 1 94 ? 10.337 6.769 -22.622 1.00 87.94 94 THR A C 1
ATOM 710 O O . THR A 1 94 ? 10.445 5.776 -23.343 1.00 87.94 94 THR A O 1
ATOM 713 N N . ILE A 1 95 ? 9.946 6.683 -21.346 1.00 89.50 95 ILE A N 1
ATOM 714 C CA . ILE A 1 95 ? 9.511 5.424 -20.736 1.00 89.50 95 ILE A CA 1
ATOM 715 C C . ILE A 1 95 ? 8.177 4.998 -21.346 1.00 89.50 95 ILE A C 1
ATOM 717 O O . ILE A 1 95 ? 8.046 3.839 -21.727 1.00 89.50 95 ILE A O 1
ATOM 721 N N . ALA A 1 96 ? 7.226 5.927 -21.459 1.00 89.94 96 ALA A N 1
ATOM 722 C CA . ALA A 1 96 ? 5.881 5.688 -21.972 1.00 89.94 96 ALA A CA 1
ATOM 723 C C . ALA A 1 96 ? 5.881 5.170 -23.419 1.00 89.94 96 ALA A C 1
ATOM 725 O O . ALA A 1 96 ? 5.241 4.160 -23.704 1.00 89.94 96 ALA A O 1
ATOM 726 N N . ASP A 1 97 ? 6.678 5.785 -24.294 1.00 89.38 97 ASP A N 1
ATOM 727 C CA . ASP A 1 97 ? 6.836 5.381 -25.693 1.00 89.38 97 ASP A CA 1
ATOM 728 C C . ASP A 1 97 ? 7.421 3.968 -25.802 1.00 89.38 97 ASP A C 1
ATOM 730 O O . ASP A 1 97 ? 6.975 3.160 -26.614 1.00 89.38 97 ASP A O 1
ATOM 734 N N . ARG A 1 98 ? 8.388 3.622 -24.939 1.00 90.06 98 ARG A N 1
ATOM 735 C CA . ARG A 1 98 ? 9.000 2.284 -24.922 1.00 90.06 98 ARG A CA 1
ATOM 736 C C . ARG A 1 98 ? 8.021 1.188 -24.491 1.00 90.06 98 ARG A C 1
ATOM 738 O O . ARG A 1 98 ? 8.220 0.031 -24.851 1.00 90.06 98 ARG A O 1
ATOM 745 N N . ILE A 1 99 ? 7.003 1.533 -23.706 1.00 88.38 99 ILE A N 1
ATOM 746 C CA . ILE A 1 99 ? 5.988 0.591 -23.208 1.00 88.38 99 ILE A CA 1
ATOM 747 C C . ILE A 1 99 ? 4.650 0.698 -23.958 1.00 88.38 99 ILE A C 1
ATOM 749 O O . ILE A 1 99 ? 3.687 0.052 -23.550 1.00 88.38 99 ILE A O 1
ATOM 753 N N . ASP A 1 100 ? 4.608 1.489 -25.036 1.00 87.38 100 ASP A N 1
ATOM 754 C CA . ASP A 1 100 ? 3.429 1.772 -25.867 1.00 87.38 100 ASP A CA 1
ATOM 755 C C . ASP A 1 100 ? 2.228 2.337 -25.079 1.00 87.38 100 ASP A C 1
ATOM 757 O O . ASP A 1 100 ? 1.067 1.991 -25.302 1.00 87.38 100 ASP A O 1
ATOM 761 N N . VAL A 1 101 ? 2.505 3.228 -24.120 1.00 89.12 101 VAL A N 1
ATOM 762 C CA . VAL A 1 101 ? 1.488 3.898 -23.296 1.00 89.12 101 VAL A CA 1
ATOM 763 C C . VAL A 1 101 ? 1.401 5.369 -23.673 1.00 89.12 101 VAL A C 1
ATOM 765 O O . VAL A 1 101 ? 2.362 6.123 -23.552 1.00 89.12 101 VAL A O 1
ATOM 768 N N . LYS A 1 102 ? 0.210 5.817 -24.072 1.00 89.06 102 LYS A N 1
ATOM 769 C CA . LYS A 1 102 ? -0.045 7.230 -24.371 1.00 89.06 102 LYS A CA 1
ATOM 770 C C . LYS A 1 102 ? -0.375 7.993 -23.093 1.00 89.06 102 LYS A C 1
ATOM 772 O O . LYS A 1 102 ? -1.404 7.742 -22.468 1.00 89.06 102 LYS A O 1
ATOM 777 N N . ILE A 1 103 ? 0.473 8.954 -22.738 1.00 87.19 103 ILE A N 1
ATOM 778 C CA . ILE A 1 103 ? 0.233 9.873 -21.620 1.00 87.19 103 ILE A CA 1
ATOM 779 C C . ILE A 1 103 ? -0.441 11.141 -22.166 1.00 87.19 103 ILE A C 1
ATOM 781 O O . ILE A 1 103 ? 0.144 11.798 -23.027 1.00 87.19 103 ILE A O 1
ATOM 785 N N . PRO A 1 104 ? -1.645 11.509 -21.691 1.00 87.38 104 PRO A N 1
ATOM 786 C CA . PRO A 1 104 ? -2.268 12.785 -22.039 1.00 87.38 104 PRO A CA 1
ATOM 787 C C . PRO A 1 104 ? -1.405 13.976 -21.587 1.00 87.38 104 PRO A C 1
ATOM 789 O O . PRO A 1 104 ? -0.912 13.973 -20.461 1.00 87.38 104 PRO A O 1
ATOM 792 N N . GLU A 1 105 ? -1.261 15.006 -22.427 1.00 78.62 105 GLU A N 1
ATOM 793 C CA . GLU A 1 105 ? -0.360 16.152 -22.178 1.00 78.62 105 GLU A CA 1
ATOM 794 C C . GLU A 1 105 ? -0.686 16.938 -20.894 1.00 78.62 105 GLU A C 1
ATOM 796 O O . GLU A 1 105 ? 0.213 17.436 -20.224 1.00 78.62 105 GLU A O 1
ATOM 801 N N . GLU A 1 106 ? -1.962 17.012 -20.510 1.00 84.44 106 GLU A N 1
ATOM 802 C CA . GLU A 1 106 ? -2.424 17.752 -19.323 1.00 84.44 106 GLU A CA 1
ATOM 803 C C . GLU A 1 106 ? -2.480 16.893 -18.047 1.00 84.44 106 GLU A C 1
ATOM 805 O O . GLU A 1 106 ? -3.004 17.316 -17.012 1.00 84.44 106 GLU A O 1
ATOM 810 N N . LEU A 1 107 ? -1.986 15.653 -18.100 1.00 88.81 107 LEU A N 1
ATOM 811 C CA . LEU A 1 107 ? -2.095 14.737 -16.976 1.00 88.81 107 LEU A CA 1
ATOM 812 C C . LEU A 1 107 ? -1.077 15.079 -15.876 1.00 88.81 107 LEU A C 1
ATOM 814 O O . LEU A 1 107 ? 0.121 15.200 -16.120 1.00 88.81 107 LEU A O 1
ATOM 818 N N . GLU A 1 108 ? -1.550 15.174 -14.629 1.00 92.56 108 GLU A N 1
ATOM 819 C CA . GLU A 1 108 ? -0.688 15.358 -13.454 1.00 92.56 108 GLU A CA 1
ATOM 820 C C . GLU A 1 108 ? 0.410 14.278 -13.414 1.00 92.56 108 GLU A C 1
ATOM 822 O O . GLU A 1 108 ? 0.131 13.095 -13.617 1.00 92.56 108 GLU A O 1
ATOM 827 N N . VAL A 1 109 ? 1.644 14.661 -13.070 1.00 92.75 109 VAL A N 1
ATOM 828 C CA . VAL A 1 109 ? 2.812 13.758 -13.006 1.00 92.75 109 VAL A CA 1
ATOM 829 C C . VAL A 1 109 ? 2.521 12.486 -12.201 1.00 92.75 109 VAL A C 1
ATOM 831 O O . VAL A 1 109 ? 2.850 11.384 -12.634 1.00 92.75 109 VAL A O 1
ATOM 834 N N . SER A 1 110 ? 1.836 12.606 -11.059 1.00 94.75 110 SER A N 1
ATOM 835 C CA . SER A 1 110 ? 1.476 11.452 -10.221 1.00 94.75 110 SER A CA 1
ATOM 836 C C . SER A 1 110 ? 0.537 10.461 -10.924 1.00 94.75 110 SER A C 1
ATOM 838 O O . SER A 1 110 ? 0.649 9.255 -10.702 1.00 94.75 110 SER A O 1
ATOM 840 N N . LYS A 1 111 ? -0.354 10.949 -11.795 1.00 94.94 111 LYS A N 1
ATOM 841 C CA . LYS A 1 111 ? -1.277 10.137 -12.600 1.00 94.94 111 LYS A CA 1
ATOM 842 C C . LYS A 1 111 ? -0.601 9.545 -13.834 1.00 94.94 111 LYS A C 1
ATOM 844 O O . LYS A 1 111 ? -0.855 8.393 -14.168 1.00 94.94 111 LYS A O 1
ATOM 849 N N . ALA A 1 112 ? 0.287 10.301 -14.478 1.00 94.38 112 ALA A N 1
ATOM 850 C CA . ALA A 1 112 ? 1.101 9.812 -15.589 1.00 94.38 112 ALA A CA 1
ATOM 851 C C . ALA A 1 112 ? 1.985 8.632 -15.157 1.00 94.38 112 ALA A C 1
ATOM 853 O O . ALA A 1 112 ? 2.046 7.603 -15.824 1.00 94.38 112 ALA A O 1
ATOM 854 N N . ILE A 1 113 ? 2.601 8.740 -13.981 1.00 94.94 113 ILE A N 1
ATOM 855 C CA . ILE A 1 113 ? 3.389 7.654 -13.389 1.00 94.94 113 ILE A CA 1
ATOM 856 C C . ILE A 1 113 ? 2.485 6.497 -12.962 1.00 94.94 113 ILE A C 1
ATOM 858 O O . ILE A 1 113 ? 2.860 5.340 -13.125 1.00 94.94 113 ILE A O 1
ATOM 862 N N . GLY A 1 114 ? 1.276 6.793 -12.480 1.00 94.69 114 GLY A N 1
ATOM 863 C CA . GLY A 1 114 ? 0.270 5.775 -12.201 1.00 94.69 114 GLY A CA 1
ATOM 864 C C . GLY A 1 114 ? -0.073 4.924 -13.422 1.00 94.69 114 GLY A C 1
ATOM 865 O O . GLY A 1 114 ? -0.050 3.702 -13.320 1.00 94.69 114 GLY A O 1
ATOM 866 N N . LEU A 1 115 ? -0.298 5.555 -14.580 1.00 93.69 115 LEU A N 1
ATOM 867 C CA . LEU A 1 115 ? -0.493 4.862 -15.859 1.00 93.69 115 LEU A CA 1
ATOM 868 C C . LEU A 1 115 ? 0.692 3.953 -16.193 1.00 93.69 115 LEU A C 1
ATOM 870 O O . LEU A 1 115 ? 0.502 2.763 -16.425 1.00 93.69 115 LEU A O 1
ATOM 874 N N . ILE A 1 116 ? 1.918 4.483 -16.155 1.00 94.56 116 ILE A N 1
ATOM 875 C CA . ILE A 1 116 ? 3.133 3.701 -16.434 1.00 94.56 116 ILE A CA 1
ATOM 876 C C . ILE A 1 116 ? 3.219 2.471 -15.513 1.00 94.56 116 ILE A C 1
ATOM 878 O O . ILE A 1 116 ? 3.451 1.356 -15.976 1.00 94.56 116 ILE A O 1
ATOM 882 N N . LEU A 1 117 ? 2.992 2.650 -14.208 1.00 95.12 117 LEU A N 1
ATOM 883 C CA . LEU A 1 117 ? 3.088 1.578 -13.212 1.00 95.12 117 LEU A CA 1
ATOM 884 C C . LEU A 1 117 ? 1.942 0.558 -13.280 1.00 95.12 117 LEU A C 1
ATOM 886 O O . LEU A 1 117 ? 2.097 -0.535 -12.740 1.00 95.12 117 LEU A O 1
ATOM 890 N N . GLN A 1 118 ? 0.808 0.876 -13.911 1.00 93.56 118 GLN A N 1
ATOM 891 C CA . GLN A 1 118 ? -0.254 -0.101 -14.203 1.00 93.56 118 GLN A CA 1
ATOM 892 C C . GLN A 1 118 ? 0.130 -1.054 -15.347 1.00 93.56 118 GLN A C 1
ATOM 894 O O . GLN A 1 118 ? -0.397 -2.164 -15.429 1.00 93.56 118 GLN A O 1
ATOM 899 N N . HIS A 1 119 ? 1.072 -0.648 -16.201 1.00 93.81 119 HIS A N 1
ATOM 900 C CA . HIS A 1 119 ? 1.614 -1.470 -17.286 1.00 93.81 119 HIS A CA 1
ATOM 901 C C . HIS A 1 119 ? 2.907 -2.217 -16.907 1.00 93.81 119 HIS A C 1
ATOM 903 O O . HIS A 1 119 ? 3.390 -3.048 -17.680 1.00 93.81 119 HIS A O 1
ATOM 909 N N . ASP A 1 120 ? 3.441 -1.979 -15.706 1.00 95.25 120 ASP A N 1
ATOM 910 C CA . ASP A 1 120 ? 4.592 -2.698 -15.159 1.00 95.25 120 ASP A CA 1
ATOM 911 C C . ASP A 1 120 ? 4.166 -3.971 -14.412 1.00 95.25 120 ASP A C 1
ATOM 913 O O . ASP A 1 120 ? 3.477 -3.923 -13.389 1.00 95.25 120 ASP A O 1
ATOM 917 N N . SER A 1 121 ? 4.638 -5.127 -14.884 1.00 94.44 121 SER A N 1
ATOM 918 C CA . SER A 1 121 ? 4.299 -6.429 -14.302 1.00 94.44 121 SER A CA 1
ATOM 919 C C . SER A 1 121 ? 4.760 -6.562 -12.852 1.00 94.44 121 SER A C 1
ATOM 921 O O . SER A 1 121 ? 4.075 -7.189 -12.039 1.00 94.44 121 SER A O 1
ATOM 923 N N . ARG A 1 122 ? 5.897 -5.949 -12.491 1.00 94.25 122 ARG A N 1
ATOM 924 C CA . ARG A 1 122 ? 6.433 -6.026 -11.128 1.00 94.25 122 ARG A CA 1
ATOM 925 C C . ARG A 1 122 ? 5.565 -5.229 -10.157 1.00 94.25 122 ARG A C 1
ATOM 927 O O . ARG A 1 122 ? 5.182 -5.762 -9.116 1.00 94.25 122 ARG A O 1
ATOM 934 N N . SER A 1 123 ? 5.205 -3.999 -10.524 1.00 94.69 123 SER A N 1
ATOM 935 C CA . SER A 1 123 ? 4.234 -3.174 -9.797 1.00 94.69 123 SER A CA 1
ATOM 936 C C . SER A 1 123 ? 2.915 -3.919 -9.564 1.00 94.69 123 SER A C 1
ATOM 938 O O . SER A 1 123 ? 2.479 -4.053 -8.418 1.00 94.69 123 SER A O 1
ATOM 940 N N . THR A 1 124 ? 2.315 -4.482 -10.617 1.00 94.00 124 THR A N 1
ATOM 941 C CA . THR A 1 124 ? 1.047 -5.221 -10.511 1.00 94.00 124 THR A CA 1
ATOM 942 C C . THR A 1 124 ? 1.158 -6.426 -9.579 1.00 94.00 124 THR A C 1
ATOM 944 O O . THR A 1 124 ? 0.349 -6.560 -8.658 1.00 94.00 124 THR A O 1
ATOM 947 N N . LYS A 1 125 ? 2.191 -7.264 -9.733 1.00 93.31 125 LYS A N 1
ATOM 948 C CA . LYS A 1 125 ? 2.397 -8.445 -8.876 1.00 93.31 125 LYS A CA 1
ATOM 949 C C . LYS A 1 125 ? 2.577 -8.076 -7.403 1.00 93.31 125 LYS A C 1
ATOM 951 O O . LYS A 1 125 ? 1.967 -8.712 -6.545 1.00 93.31 125 LYS A O 1
ATOM 956 N N . ILE A 1 126 ? 3.350 -7.029 -7.105 1.00 93.38 126 ILE A N 1
ATOM 957 C CA . ILE A 1 126 ? 3.541 -6.537 -5.731 1.00 93.38 126 ILE A CA 1
ATOM 958 C C . ILE A 1 126 ? 2.215 -6.046 -5.141 1.00 93.38 126 ILE A C 1
ATOM 960 O O . ILE A 1 126 ? 1.875 -6.401 -4.010 1.00 93.38 126 ILE A O 1
ATOM 964 N N . ARG A 1 127 ? 1.441 -5.261 -5.904 1.00 92.94 127 ARG A N 1
ATOM 965 C CA . ARG A 1 127 ? 0.132 -4.753 -5.463 1.00 92.94 127 ARG A CA 1
ATOM 966 C C . ARG A 1 127 ? -0.834 -5.894 -5.147 1.00 92.94 127 ARG A C 1
ATOM 968 O O . ARG A 1 127 ? -1.506 -5.830 -4.117 1.00 92.94 127 ARG A O 1
ATOM 975 N N . CYS A 1 128 ? -0.871 -6.936 -5.978 1.00 90.88 128 CYS A N 1
ATOM 976 C CA . CYS A 1 128 ? -1.676 -8.133 -5.729 1.00 90.88 128 CYS A CA 1
ATOM 977 C C . CYS A 1 128 ? -1.194 -8.883 -4.476 1.00 90.88 128 CYS A C 1
ATOM 979 O O . CYS A 1 128 ? -1.986 -9.128 -3.571 1.00 90.88 128 CYS A O 1
ATOM 981 N N . SER A 1 129 ? 0.110 -9.161 -4.376 1.00 89.69 129 SER A N 1
ATOM 982 C CA . SER A 1 129 ? 0.712 -9.950 -3.288 1.00 89.69 129 SER A CA 1
ATOM 983 C C . SER A 1 129 ? 0.506 -9.334 -1.895 1.00 89.69 129 SER A C 1
ATOM 985 O O . SER A 1 129 ? 0.223 -10.054 -0.937 1.00 89.69 129 SER A O 1
ATOM 987 N N . ILE A 1 130 ? 0.605 -8.003 -1.770 1.00 89.00 130 ILE A N 1
ATOM 988 C CA . ILE A 1 130 ? 0.451 -7.296 -0.482 1.00 89.00 130 ILE A CA 1
ATOM 989 C C . ILE A 1 130 ? -1.028 -7.065 -0.117 1.00 89.00 130 ILE A C 1
ATOM 991 O O . ILE A 1 130 ? -1.355 -6.895 1.057 1.00 89.00 130 ILE A O 1
ATOM 995 N N . SER A 1 131 ? -1.936 -7.045 -1.099 1.00 86.44 131 SER A N 1
ATOM 996 C CA . SER A 1 131 ? -3.365 -6.798 -0.845 1.00 86.44 131 SER A CA 1
ATOM 997 C C . SER A 1 131 ? -4.065 -7.968 -0.145 1.00 86.44 131 SER A C 1
ATOM 999 O O . SER A 1 131 ? -5.098 -7.763 0.491 1.00 86.44 131 SER A O 1
ATOM 1001 N N . GLU A 1 132 ? -3.514 -9.178 -0.246 1.00 82.94 132 GLU A N 1
ATOM 1002 C CA . GLU A 1 132 ? -4.062 -10.379 0.393 1.00 82.94 132 GLU A CA 1
ATOM 1003 C C . GLU A 1 132 ? -3.573 -10.554 1.834 1.00 82.94 132 GLU A C 1
ATOM 1005 O O . GLU A 1 132 ? -4.376 -10.765 2.745 1.00 82.94 132 GLU A O 1
ATOM 1010 N N . GLU A 1 133 ? -2.259 -10.457 2.055 1.00 86.19 133 GLU A N 1
ATOM 1011 C CA . GLU A 1 133 ? -1.645 -10.679 3.362 1.00 86.19 133 GLU A CA 1
ATOM 1012 C C . GLU A 1 133 ? -0.361 -9.867 3.559 1.00 86.19 133 GLU A C 1
ATOM 1014 O O . GLU A 1 133 ? 0.306 -9.447 2.612 1.00 86.19 133 GLU A O 1
ATOM 1019 N N . ALA A 1 134 ? 0.022 -9.674 4.823 1.00 88.94 134 ALA A N 1
ATOM 1020 C CA . ALA A 1 134 ? 1.294 -9.049 5.155 1.00 88.94 134 ALA A CA 1
ATOM 1021 C C . ALA A 1 134 ? 2.464 -9.952 4.727 1.00 88.94 134 ALA A C 1
ATOM 1023 O O . ALA A 1 134 ? 2.532 -11.122 5.104 1.00 88.94 134 ALA A O 1
ATOM 1024 N N . LYS A 1 135 ? 3.418 -9.389 3.980 1.00 92.00 135 LYS A N 1
ATOM 1025 C CA . LYS A 1 135 ? 4.613 -10.094 3.493 1.00 92.00 135 LYS A CA 1
ATOM 1026 C C . LYS A 1 135 ? 5.876 -9.568 4.171 1.00 92.00 135 LYS A C 1
ATOM 1028 O O . LYS A 1 135 ? 5.988 -8.382 4.482 1.00 92.00 135 LYS A O 1
ATOM 1033 N N . GLN A 1 136 ? 6.855 -10.449 4.370 1.00 92.88 136 GLN A N 1
ATOM 1034 C CA . GLN A 1 136 ? 8.184 -10.051 4.829 1.00 92.88 136 GLN A CA 1
ATOM 1035 C C . GLN A 1 136 ? 8.924 -9.313 3.706 1.00 92.88 136 GLN A C 1
ATOM 1037 O O . GLN A 1 136 ? 8.988 -9.808 2.582 1.00 92.88 136 GLN A O 1
ATOM 1042 N N . VAL A 1 137 ? 9.518 -8.160 4.029 1.00 93.00 137 VAL A N 1
ATOM 1043 C CA . VAL A 1 137 ? 10.201 -7.287 3.057 1.00 93.00 137 VAL A CA 1
ATOM 1044 C C . VAL A 1 137 ? 11.310 -8.026 2.306 1.00 93.00 137 VAL A C 1
ATOM 1046 O O . VAL A 1 137 ? 11.345 -7.964 1.084 1.00 93.00 137 VAL A O 1
ATOM 1049 N N . SER A 1 138 ? 12.169 -8.773 3.007 1.00 92.75 138 SER A N 1
ATOM 1050 C CA . SER A 1 138 ? 13.275 -9.515 2.384 1.00 92.75 138 SER A CA 1
ATOM 1051 C C . SER A 1 138 ? 12.795 -10.596 1.411 1.00 92.75 138 SER A C 1
ATOM 1053 O O . SER A 1 138 ? 13.340 -10.722 0.320 1.00 92.75 138 SER A O 1
ATOM 1055 N N . LYS A 1 139 ? 11.734 -11.335 1.767 1.00 93.75 139 LYS A N 1
ATOM 1056 C CA . LYS A 1 139 ? 11.133 -12.353 0.891 1.00 93.75 139 LYS A CA 1
ATOM 1057 C C . LYS A 1 139 ? 10.517 -11.726 -0.360 1.00 93.75 139 LYS A C 1
ATOM 1059 O O . LYS A 1 139 ? 10.715 -12.228 -1.457 1.00 93.75 139 LYS A O 1
ATOM 1064 N N . LEU A 1 140 ? 9.782 -10.628 -0.191 1.00 94.25 140 LEU A N 1
ATOM 1065 C CA . LEU A 1 140 ? 9.155 -9.928 -1.309 1.00 94.25 140 LEU A CA 1
ATOM 1066 C C . LEU A 1 140 ? 10.208 -9.306 -2.244 1.00 94.25 140 LEU A C 1
ATOM 1068 O O . LEU A 1 140 ? 10.036 -9.298 -3.460 1.00 94.25 140 LEU A O 1
ATOM 1072 N N . ALA A 1 141 ? 11.310 -8.807 -1.680 1.00 94.31 141 ALA A N 1
ATOM 1073 C CA . ALA A 1 141 ? 12.407 -8.219 -2.435 1.00 94.31 141 ALA A CA 1
ATOM 1074 C C . ALA A 1 141 ? 13.113 -9.261 -3.312 1.00 94.31 141 ALA A C 1
ATOM 1076 O O . ALA A 1 141 ? 13.258 -9.036 -4.512 1.00 94.31 141 ALA A O 1
ATOM 1077 N N . SER A 1 142 ? 13.480 -10.416 -2.748 1.00 93.50 142 SER A N 1
ATOM 1078 C CA . SER A 1 142 ? 14.153 -11.483 -3.499 1.00 93.50 142 SER A CA 1
ATOM 1079 C C . SER A 1 142 ? 13.254 -12.145 -4.547 1.00 93.50 142 SER A C 1
ATOM 1081 O O . SER A 1 142 ? 13.740 -12.544 -5.601 1.00 93.50 142 SER A O 1
ATOM 1083 N N . GLU A 1 143 ? 11.941 -12.211 -4.305 1.00 94.06 143 GLU A N 1
ATOM 1084 C CA . GLU A 1 143 ? 10.964 -12.732 -5.269 1.00 94.06 143 GLU A CA 1
ATOM 1085 C C . GLU A 1 143 ? 10.822 -11.834 -6.511 1.00 94.06 143 GLU A C 1
ATOM 1087 O O . GLU A 1 143 ? 10.700 -12.332 -7.631 1.00 94.06 143 GLU A O 1
ATOM 1092 N N . HIS A 1 144 ? 10.850 -10.509 -6.337 1.00 92.94 144 HIS A N 1
ATOM 1093 C CA . HIS A 1 144 ? 10.620 -9.554 -7.429 1.00 92.94 144 HIS A CA 1
ATOM 1094 C C . HIS A 1 144 ? 11.896 -8.976 -8.056 1.00 92.94 144 HIS A C 1
ATOM 1096 O O . HIS A 1 144 ? 11.835 -8.449 -9.173 1.00 92.94 144 HIS A O 1
ATOM 1102 N N . PHE A 1 145 ? 13.037 -9.086 -7.375 1.00 92.81 145 PHE A N 1
ATOM 1103 C CA . PHE A 1 145 ? 14.349 -8.630 -7.839 1.00 92.81 145 PHE A CA 1
ATOM 1104 C C . PHE A 1 145 ? 15.424 -9.719 -7.642 1.00 92.81 145 PHE A C 1
ATOM 1106 O O . PHE A 1 145 ? 16.386 -9.497 -6.904 1.00 92.81 145 PHE A O 1
ATOM 1113 N N . PRO A 1 146 ? 15.286 -10.891 -8.293 1.00 91.81 146 PRO A N 1
ATOM 1114 C CA . PRO A 1 146 ? 16.193 -12.025 -8.089 1.00 91.81 146 PRO A CA 1
ATOM 1115 C C . PRO A 1 146 ? 17.622 -11.768 -8.591 1.00 91.81 146 PRO A C 1
ATOM 1117 O O . PRO A 1 146 ? 18.560 -12.404 -8.121 1.00 91.81 146 PRO A O 1
ATOM 1120 N N . ASP A 1 147 ? 17.793 -10.829 -9.525 1.00 91.38 147 ASP A N 1
ATOM 1121 C CA . ASP A 1 147 ? 19.084 -10.513 -10.150 1.00 91.38 147 ASP A CA 1
ATOM 1122 C C . ASP A 1 147 ? 19.964 -9.575 -9.300 1.00 91.38 147 ASP A C 1
ATOM 1124 O O . ASP A 1 147 ? 21.089 -9.254 -9.683 1.00 91.38 147 ASP A O 1
ATOM 1128 N N . LEU A 1 148 ? 19.453 -9.089 -8.163 1.00 90.88 148 LEU A N 1
ATOM 1129 C CA . LEU A 1 148 ? 20.137 -8.134 -7.290 1.00 90.88 148 LEU A CA 1
ATOM 1130 C C . LEU A 1 148 ? 20.651 -8.810 -6.012 1.00 90.88 148 LEU A C 1
ATOM 1132 O O . LEU A 1 148 ? 20.115 -9.817 -5.556 1.00 90.88 148 LEU A O 1
ATOM 1136 N N . SER A 1 149 ? 21.677 -8.218 -5.390 1.00 93.88 149 SER A N 1
ATOM 1137 C CA . SER A 1 149 ? 22.078 -8.599 -4.030 1.00 93.88 149 SER A CA 1
ATOM 1138 C C . SER A 1 149 ? 20.955 -8.312 -3.028 1.00 93.88 149 SER A C 1
ATOM 1140 O O . SER A 1 149 ? 20.065 -7.507 -3.302 1.00 93.88 149 SER A O 1
ATOM 1142 N N . GLU A 1 150 ? 21.005 -8.926 -1.843 1.00 90.62 150 GLU A N 1
ATOM 1143 C CA . GLU A 1 150 ? 19.960 -8.766 -0.822 1.00 90.62 150 GLU A CA 1
ATOM 1144 C C . GLU A 1 150 ? 19.685 -7.285 -0.494 1.00 90.62 150 GLU A C 1
ATOM 1146 O O . GLU A 1 150 ? 18.555 -6.820 -0.656 1.00 90.62 150 GLU A O 1
ATOM 1151 N N . ASP A 1 151 ? 20.717 -6.501 -0.170 1.00 92.44 151 ASP A N 1
ATOM 1152 C CA . ASP A 1 151 ? 20.572 -5.071 0.145 1.00 92.44 151 ASP A CA 1
ATOM 1153 C C . ASP A 1 151 ? 20.043 -4.240 -1.038 1.00 92.44 151 ASP A C 1
ATOM 1155 O O . ASP A 1 151 ? 19.219 -3.329 -0.869 1.00 92.44 151 ASP A O 1
ATOM 1159 N N . ALA A 1 152 ? 20.488 -4.560 -2.258 1.00 92.00 152 ALA A N 1
ATOM 1160 C CA . ALA A 1 152 ? 20.042 -3.876 -3.468 1.00 92.00 152 ALA A CA 1
ATOM 1161 C C . ALA A 1 152 ? 18.585 -4.226 -3.811 1.00 92.00 152 ALA A C 1
ATOM 1163 O O . ALA A 1 152 ? 17.826 -3.343 -4.209 1.00 92.00 152 ALA A O 1
ATOM 1164 N N . SER A 1 153 ? 18.170 -5.478 -3.596 1.00 93.62 153 SER A N 1
ATOM 1165 C CA . SER A 1 153 ? 16.790 -5.931 -3.800 1.00 93.62 153 SER A CA 1
ATOM 1166 C C . SER A 1 153 ? 15.826 -5.226 -2.842 1.00 93.62 153 SER A C 1
ATOM 1168 O O . SER A 1 153 ? 14.769 -4.754 -3.263 1.00 93.62 153 SER A O 1
ATOM 1170 N N . ILE A 1 154 ? 16.211 -5.071 -1.568 1.00 94.12 154 ILE A N 1
ATOM 1171 C CA . ILE A 1 154 ? 15.415 -4.362 -0.557 1.00 94.12 154 ILE A CA 1
ATOM 1172 C C . ILE A 1 154 ? 15.296 -2.880 -0.921 1.00 94.12 154 ILE A C 1
ATOM 1174 O O . ILE A 1 154 ? 14.209 -2.305 -0.831 1.00 94.12 154 ILE A O 1
ATOM 1178 N N . SER A 1 155 ? 16.393 -2.266 -1.367 1.00 93.00 155 SER A N 1
ATOM 1179 C CA . SER A 1 155 ? 16.402 -0.865 -1.799 1.00 93.00 155 SER A CA 1
ATOM 1180 C C . SER A 1 155 ? 15.500 -0.642 -3.017 1.00 93.00 155 SER A C 1
ATOM 1182 O O . SER A 1 155 ? 14.677 0.275 -3.003 1.00 93.00 155 SER A O 1
ATOM 1184 N N . ALA A 1 156 ? 15.580 -1.518 -4.024 1.00 92.75 156 ALA A N 1
ATOM 1185 C CA . ALA A 1 156 ? 14.749 -1.455 -5.225 1.00 92.75 156 ALA A CA 1
ATOM 1186 C C . ALA A 1 156 ? 13.259 -1.685 -4.918 1.00 92.75 156 ALA A C 1
ATOM 1188 O O . ALA A 1 156 ? 12.396 -0.972 -5.432 1.00 92.75 156 ALA A O 1
ATOM 1189 N N . LEU A 1 157 ? 12.944 -2.632 -4.025 1.0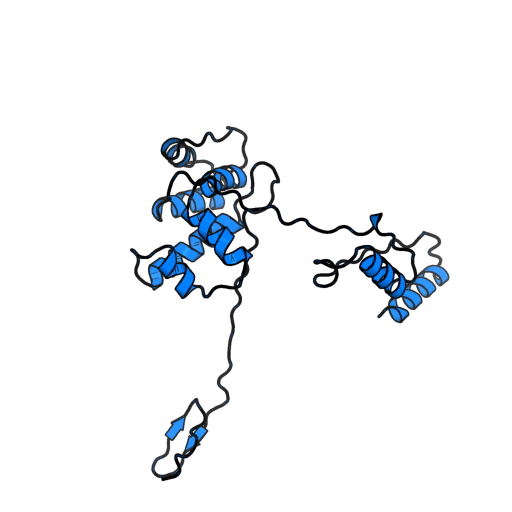0 94.31 157 LEU A N 1
ATOM 1190 C CA . LEU A 1 157 ? 11.580 -2.836 -3.542 1.00 94.31 157 LEU A CA 1
ATOM 1191 C C . LEU A 1 157 ? 11.054 -1.587 -2.827 1.00 94.31 157 LEU A C 1
ATOM 1193 O O . LEU A 1 157 ? 9.932 -1.162 -3.092 1.00 94.31 157 LEU A O 1
ATOM 1197 N N . SER A 1 158 ? 11.851 -0.994 -1.936 1.00 92.62 158 SER A N 1
ATOM 1198 C CA . SER A 1 158 ? 11.472 0.219 -1.204 1.00 92.62 158 SER A CA 1
ATOM 1199 C C . SER A 1 158 ? 11.191 1.388 -2.151 1.00 92.62 158 SER A C 1
ATOM 1201 O O . SER A 1 158 ? 10.193 2.093 -1.984 1.00 92.62 158 SER A O 1
ATOM 1203 N N . GLU A 1 159 ? 12.023 1.555 -3.182 1.00 93.50 159 GLU A N 1
ATOM 1204 C CA . GLU A 1 159 ? 11.833 2.559 -4.228 1.00 93.50 159 GLU A CA 1
ATOM 1205 C C . GLU A 1 159 ? 10.519 2.337 -4.984 1.00 93.50 159 GLU A C 1
ATOM 1207 O O . GLU A 1 159 ? 9.694 3.249 -5.056 1.00 93.50 159 GLU A O 1
ATOM 1212 N N . LEU A 1 160 ? 10.267 1.114 -5.454 1.00 95.00 160 LEU A N 1
ATOM 1213 C CA . LEU A 1 160 ? 9.035 0.776 -6.161 1.00 95.00 160 LEU A CA 1
ATOM 1214 C C . LEU A 1 160 ? 7.788 0.953 -5.281 1.00 95.00 160 LEU A C 1
ATOM 1216 O O . LEU A 1 160 ? 6.802 1.543 -5.716 1.00 95.00 160 LEU A O 1
ATOM 1220 N N . VAL A 1 161 ? 7.824 0.515 -4.021 1.00 94.06 161 VAL A N 1
ATOM 1221 C CA . VAL A 1 161 ? 6.710 0.719 -3.080 1.00 94.06 161 VAL A CA 1
ATOM 1222 C C . VAL A 1 161 ? 6.449 2.212 -2.861 1.00 94.06 161 VAL A C 1
ATOM 1224 O O . VAL A 1 161 ? 5.294 2.633 -2.860 1.00 94.06 161 VAL A O 1
ATOM 1227 N N . ASN A 1 162 ? 7.496 3.029 -2.724 1.00 93.06 162 ASN A N 1
ATOM 1228 C CA . ASN A 1 162 ? 7.361 4.481 -2.582 1.00 93.06 162 ASN A CA 1
ATOM 1229 C C . ASN A 1 162 ? 6.702 5.113 -3.821 1.00 93.06 162 ASN A C 1
ATOM 1231 O O . ASN A 1 162 ? 5.784 5.925 -3.684 1.00 93.06 162 ASN A O 1
ATOM 1235 N N . LEU A 1 163 ? 7.101 4.684 -5.025 1.00 95.31 163 LEU A N 1
ATOM 1236 C CA . LEU A 1 163 ? 6.458 5.103 -6.271 1.00 95.31 163 LEU A CA 1
ATOM 1237 C C . LEU A 1 163 ? 4.970 4.747 -6.287 1.00 95.31 163 LEU A C 1
ATOM 1239 O O . LEU A 1 163 ? 4.143 5.626 -6.503 1.00 95.31 163 LEU A O 1
ATOM 1243 N N . ILE A 1 164 ? 4.617 3.490 -6.007 1.00 94.69 164 ILE A N 1
ATOM 1244 C CA . ILE A 1 164 ? 3.228 3.006 -6.054 1.00 94.69 164 ILE A CA 1
ATOM 1245 C C . ILE A 1 164 ? 2.344 3.745 -5.033 1.00 94.69 164 ILE A C 1
ATOM 1247 O O . ILE A 1 164 ? 1.192 4.058 -5.328 1.00 94.69 164 ILE A O 1
ATOM 1251 N N . VAL A 1 165 ? 2.869 4.062 -3.844 1.00 93.69 165 VAL A N 1
ATOM 1252 C CA . VAL A 1 165 ? 2.122 4.791 -2.799 1.00 93.69 165 VAL A CA 1
ATOM 1253 C C . VAL A 1 165 ? 1.865 6.257 -3.176 1.00 93.69 165 VAL A C 1
ATOM 1255 O O . VAL A 1 165 ? 0.874 6.839 -2.735 1.00 93.69 165 VAL A O 1
ATOM 1258 N N . ARG A 1 166 ? 2.740 6.872 -3.981 1.00 94.69 166 ARG A N 1
ATOM 1259 C CA . ARG A 1 166 ? 2.620 8.279 -4.412 1.00 94.69 166 ARG A CA 1
ATOM 1260 C C . ARG A 1 166 ? 1.928 8.444 -5.763 1.00 94.69 166 ARG A C 1
ATOM 1262 O O . ARG A 1 166 ? 1.329 9.490 -6.014 1.00 94.69 166 ARG A O 1
ATOM 1269 N N . ALA A 1 167 ? 2.030 7.442 -6.626 1.00 95.06 167 ALA A N 1
ATOM 1270 C CA . ALA A 1 167 ? 1.372 7.413 -7.918 1.00 95.06 167 ALA A CA 1
ATOM 1271 C C . ALA A 1 167 ? -0.141 7.264 -7.741 1.00 95.06 167 ALA A C 1
ATOM 1273 O O . ALA A 1 167 ? -0.613 6.524 -6.874 1.00 95.06 167 ALA A O 1
ATOM 1274 N N . LYS A 1 168 ? -0.902 7.970 -8.576 1.00 94.50 168 LYS A N 1
ATOM 1275 C CA . LYS A 1 168 ? -2.364 7.964 -8.542 1.00 94.50 168 LYS A CA 1
ATOM 1276 C C . LYS A 1 168 ? -2.913 7.240 -9.755 1.00 94.50 168 LYS A C 1
ATOM 1278 O O . LYS A 1 168 ? -2.409 7.409 -10.859 1.00 94.50 168 LYS A O 1
ATOM 1283 N N . ASP A 1 169 ? -3.993 6.505 -9.566 1.00 91.75 169 ASP A N 1
ATOM 1284 C CA . ASP A 1 169 ? -4.810 6.040 -10.670 1.00 91.75 169 ASP A CA 1
ATOM 1285 C C . ASP A 1 169 ? -5.346 7.253 -11.465 1.00 91.75 169 ASP A C 1
ATOM 1287 O O . ASP A 1 169 ? -5.847 8.217 -10.868 1.00 91.75 169 ASP A O 1
ATOM 1291 N N . PRO A 1 170 ? -5.222 7.257 -12.801 1.00 90.00 170 PRO A N 1
ATOM 1292 C CA . PRO A 1 170 ? -5.609 8.396 -13.631 1.00 90.00 170 PRO A CA 1
ATOM 1293 C C . PRO A 1 170 ? -7.114 8.697 -13.576 1.00 90.00 170 PRO A C 1
ATOM 1295 O O . PRO A 1 170 ? -7.493 9.870 -13.666 1.00 90.00 170 PRO A O 1
ATOM 1298 N N . TYR A 1 171 ? -7.953 7.671 -13.384 1.00 87.88 171 TYR A N 1
ATOM 1299 C CA . TYR A 1 171 ? -9.412 7.769 -13.412 1.00 87.88 171 TYR A CA 1
ATOM 1300 C C . TYR A 1 171 ? -9.981 8.122 -12.035 1.00 87.88 171 TYR A C 1
ATOM 1302 O O . TYR A 1 171 ? -10.682 9.122 -11.886 1.00 87.88 171 TYR A O 1
ATOM 1310 N N . SER A 1 172 ? -9.651 7.342 -11.005 1.00 88.44 172 SER A N 1
ATOM 1311 C CA . SER A 1 172 ? -10.162 7.523 -9.641 1.00 88.44 172 SER A CA 1
ATOM 1312 C C . SER A 1 172 ? -9.394 8.581 -8.846 1.00 88.44 172 SER A C 1
ATOM 1314 O O . SER A 1 172 ? -9.881 9.067 -7.827 1.00 88.44 172 SER A O 1
ATOM 1316 N N . SER A 1 173 ? -8.197 8.974 -9.302 1.00 89.75 173 SER A N 1
ATOM 1317 C CA . SER A 1 173 ? -7.275 9.866 -8.577 1.00 89.75 173 SER A CA 1
ATOM 1318 C C . SER A 1 173 ? -6.850 9.341 -7.196 1.00 89.75 173 SER A C 1
ATOM 1320 O O . SER A 1 173 ? -6.337 10.108 -6.378 1.00 89.75 173 SER A O 1
ATOM 1322 N N . THR A 1 174 ? -7.049 8.048 -6.926 1.00 90.50 174 THR A N 1
ATOM 1323 C CA . THR A 1 174 ? -6.632 7.396 -5.679 1.00 90.50 174 THR A CA 1
ATOM 1324 C C . THR A 1 174 ? -5.213 6.833 -5.807 1.00 90.50 174 THR A C 1
ATOM 1326 O O . THR A 1 174 ? -4.797 6.502 -6.915 1.00 90.50 174 THR A O 1
ATOM 1329 N N . PRO A 1 175 ? -4.432 6.729 -4.717 1.00 92.12 175 PRO A N 1
ATOM 1330 C CA . PRO A 1 175 ? -3.130 6.065 -4.762 1.00 92.12 175 PRO A CA 1
ATOM 1331 C C . PRO A 1 175 ? -3.229 4.622 -5.274 1.00 92.12 175 PRO A C 1
ATOM 1333 O O . PRO A 1 175 ? -4.156 3.907 -4.893 1.00 92.12 175 PRO A O 1
ATOM 1336 N N . LEU A 1 176 ? -2.252 4.160 -6.063 1.00 92.06 176 LEU A N 1
ATOM 1337 C CA . LEU A 1 176 ? -2.274 2.794 -6.614 1.00 92.06 176 LEU A CA 1
ATOM 1338 C C . LEU A 1 176 ? -2.234 1.697 -5.537 1.00 92.06 176 LEU A C 1
ATOM 1340 O O . LEU A 1 176 ? -2.716 0.583 -5.776 1.00 92.06 176 LEU A O 1
ATOM 1344 N N . LEU A 1 177 ? -1.636 1.989 -4.378 1.00 90.44 177 LEU A N 1
ATOM 1345 C CA . LEU A 1 177 ? -1.634 1.125 -3.199 1.00 90.44 177 LEU A CA 1
ATOM 1346 C C . LEU A 1 177 ? -1.489 1.955 -1.920 1.00 90.44 177 LEU A C 1
ATOM 1348 O O . LEU A 1 177 ? -0.680 2.877 -1.849 1.00 90.44 177 LEU A O 1
ATOM 1352 N N . SER A 1 178 ? -2.207 1.572 -0.863 1.00 85.19 178 SER A N 1
ATOM 1353 C CA . SER A 1 178 ? -1.942 2.057 0.497 1.00 85.19 178 SER A CA 1
ATOM 1354 C C . SER A 1 178 ? -1.134 1.009 1.264 1.00 85.19 178 SER A C 1
ATOM 1356 O O . SER A 1 178 ? -1.698 0.160 1.952 1.00 85.19 178 SER A O 1
ATOM 1358 N N . ALA A 1 179 ? 0.193 1.054 1.135 1.00 84.88 179 ALA A N 1
ATOM 1359 C CA . ALA A 1 179 ? 1.097 0.170 1.870 1.00 84.88 179 ALA A CA 1
ATOM 1360 C C . ALA A 1 179 ? 1.551 0.804 3.195 1.00 84.88 179 ALA A C 1
ATOM 1362 O O . ALA A 1 179 ? 1.718 2.021 3.297 1.00 84.88 179 ALA A O 1
ATOM 1363 N N . ARG A 1 180 ? 1.765 -0.025 4.222 1.00 82.81 180 ARG A N 1
ATOM 1364 C CA . ARG A 1 180 ? 2.327 0.385 5.518 1.00 82.81 180 ARG A CA 1
ATOM 1365 C C . ARG A 1 180 ? 3.439 -0.573 5.915 1.00 82.81 180 ARG A C 1
ATOM 1367 O O . ARG A 1 180 ? 3.260 -1.786 5.855 1.00 82.81 180 ARG A O 1
ATOM 1374 N N . TYR A 1 181 ? 4.563 -0.023 6.360 1.00 84.44 181 TYR A N 1
ATOM 1375 C CA . TYR A 1 181 ? 5.618 -0.819 6.973 1.00 84.44 181 TYR A CA 1
ATOM 1376 C C . TYR A 1 181 ? 5.258 -1.118 8.425 1.00 84.44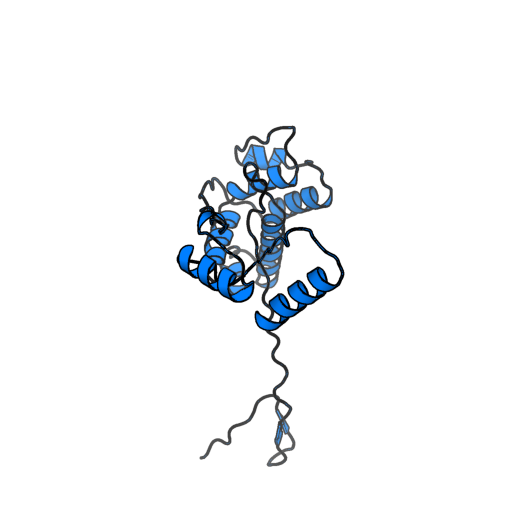 181 TYR A C 1
ATOM 1378 O O . TYR A 1 181 ? 4.969 -0.213 9.208 1.00 84.44 181 TYR A O 1
ATOM 1386 N N . HIS A 1 182 ? 5.301 -2.397 8.781 1.00 85.56 182 HIS A N 1
ATOM 1387 C CA . HIS A 1 182 ? 5.154 -2.853 10.154 1.00 85.56 182 HIS A CA 1
ATOM 1388 C C . HIS A 1 182 ? 6.526 -3.250 10.681 1.00 85.56 182 HIS A C 1
ATOM 1390 O O . HIS A 1 182 ? 7.125 -4.216 10.211 1.00 85.56 182 HIS A O 1
ATOM 1396 N N . PHE A 1 183 ? 7.028 -2.486 11.646 1.00 83.50 183 PHE A N 1
ATOM 1397 C CA . PHE A 1 183 ? 8.306 -2.762 12.282 1.00 83.50 183 PHE A CA 1
ATOM 1398 C C . PHE A 1 183 ? 8.073 -3.390 13.652 1.00 83.50 183 PHE A C 1
ATOM 1400 O O . PHE A 1 183 ? 7.459 -2.786 14.531 1.00 83.50 183 PHE A O 1
ATOM 1407 N N . PHE A 1 184 ? 8.555 -4.618 13.820 1.00 82.38 184 PHE A N 1
ATOM 1408 C CA . PHE A 1 184 ? 8.463 -5.345 15.078 1.00 82.38 184 PHE A CA 1
ATOM 1409 C C . PHE A 1 184 ? 9.798 -5.251 15.805 1.00 82.38 184 PHE A C 1
ATOM 1411 O O . PHE A 1 184 ? 10.755 -5.951 15.486 1.00 82.38 184 PHE A O 1
ATOM 1418 N N . LEU A 1 185 ? 9.847 -4.373 16.801 1.00 81.06 185 LEU A N 1
ATOM 1419 C CA . LEU A 1 185 ? 10.951 -4.303 17.748 1.00 81.06 185 LEU A CA 1
ATOM 1420 C C . LEU A 1 185 ? 10.660 -5.237 18.912 1.00 81.06 185 LEU A C 1
ATOM 1422 O O . LEU A 1 185 ? 9.635 -5.110 19.581 1.00 81.06 185 LEU A O 1
ATOM 1426 N N . ARG A 1 186 ? 11.592 -6.142 19.192 1.00 76.94 186 ARG A N 1
ATOM 1427 C CA . ARG A 1 186 ? 11.613 -6.893 20.444 1.00 76.94 186 ARG A CA 1
ATOM 1428 C C . ARG A 1 186 ? 12.719 -6.304 21.305 1.00 76.94 186 ARG A C 1
ATOM 1430 O O . ARG A 1 186 ? 13.872 -6.275 20.885 1.00 76.94 186 ARG A O 1
ATOM 1437 N N . SER A 1 187 ? 12.379 -5.828 22.500 1.00 74.25 187 SER A N 1
ATOM 1438 C CA . SER A 1 187 ? 13.408 -5.517 23.491 1.00 74.25 187 SER A CA 1
ATOM 1439 C C . SER A 1 187 ? 14.166 -6.797 23.840 1.00 74.25 187 SER A C 1
ATOM 1441 O O . SER A 1 187 ? 13.581 -7.886 23.848 1.00 74.25 187 SER A O 1
ATOM 1443 N N . LEU A 1 188 ? 15.449 -6.679 24.186 1.00 74.88 188 LEU A N 1
ATOM 1444 C CA . LEU A 1 188 ? 16.145 -7.772 24.866 1.00 74.88 188 LEU A CA 1
ATOM 1445 C C . LEU A 1 188 ? 15.288 -8.190 26.073 1.00 74.88 188 LEU A C 1
ATOM 1447 O O . LEU A 1 188 ? 14.797 -7.332 26.808 1.00 74.88 188 LEU A O 1
ATOM 1451 N N . GLN A 1 189 ? 15.065 -9.493 26.267 1.00 69.69 189 GLN A N 1
ATOM 1452 C CA . GLN A 1 189 ? 14.244 -9.997 27.383 1.00 69.69 189 GLN A CA 1
ATOM 1453 C C . GLN A 1 189 ? 14.895 -9.772 28.761 1.00 69.69 189 GLN A C 1
ATOM 1455 O O . GLN A 1 189 ? 14.321 -10.121 29.789 1.00 69.69 189 GLN A O 1
ATOM 1460 N N . GLY A 1 190 ? 16.089 -9.185 28.769 1.00 80.25 190 GLY A N 1
ATOM 1461 C CA . GLY A 1 190 ? 16.992 -9.036 29.894 1.00 80.25 190 GLY A CA 1
ATOM 1462 C C . GLY A 1 190 ? 18.386 -9.512 29.488 1.00 80.25 190 GLY A C 1
ATOM 1463 O O . GLY A 1 190 ? 18.623 -9.867 28.333 1.00 80.25 190 GLY A O 1
ATOM 1464 N N . ALA A 1 191 ? 19.301 -9.527 30.448 1.00 83.88 191 ALA A N 1
ATOM 1465 C CA . ALA A 1 191 ? 20.564 -10.242 30.346 1.00 83.88 191 ALA A CA 1
ATOM 1466 C C . ALA A 1 191 ? 20.600 -11.291 31.461 1.00 83.88 191 ALA A C 1
ATOM 1468 O O . ALA A 1 191 ? 20.219 -11.009 32.598 1.00 83.88 191 ALA A O 1
ATOM 1469 N N . TYR A 1 192 ? 21.042 -12.499 31.139 1.00 84.44 192 TYR A N 1
ATOM 1470 C CA . TYR A 1 192 ? 21.185 -13.597 32.085 1.00 84.44 192 TYR A CA 1
ATOM 1471 C C . TYR A 1 192 ? 22.656 -13.751 32.447 1.00 84.44 192 TYR A C 1
ATOM 1473 O O . TYR A 1 192 ? 23.512 -13.834 31.568 1.00 84.44 192 TYR A O 1
ATOM 1481 N N . LEU A 1 193 ? 22.949 -13.798 33.742 1.00 88.19 193 LEU A N 1
ATOM 1482 C CA . LEU A 1 193 ? 24.295 -14.008 34.260 1.00 88.19 193 LEU A CA 1
ATOM 1483 C C . LEU A 1 193 ? 24.419 -15.456 34.727 1.00 88.19 193 LEU A C 1
ATOM 1485 O O . LEU A 1 193 ? 23.676 -15.881 35.611 1.00 88.19 193 LEU A O 1
ATOM 1489 N N . SER A 1 194 ? 25.362 -16.204 34.156 1.00 86.50 194 SER A N 1
ATOM 1490 C CA . SER A 1 194 ? 25.844 -17.435 34.785 1.00 86.50 194 SER A CA 1
ATOM 1491 C C . SER A 1 194 ? 27.125 -17.132 35.539 1.00 86.50 194 SER A C 1
ATOM 1493 O O . SER A 1 194 ? 28.005 -16.464 35.003 1.00 86.50 194 SER A O 1
ATOM 1495 N N . TYR A 1 195 ? 27.235 -17.628 36.768 1.00 87.44 195 TYR A N 1
ATOM 1496 C CA . TYR A 1 195 ? 28.449 -17.511 37.578 1.00 87.44 195 TYR A CA 1
ATOM 1497 C C . TYR A 1 195 ? 29.298 -18.789 37.566 1.00 87.44 195 TYR A C 1
ATOM 1499 O O . TYR A 1 195 ? 30.465 -18.731 37.945 1.00 87.44 195 TYR A O 1
ATOM 1507 N N . ILE A 1 196 ? 28.733 -19.928 37.144 1.00 83.31 196 ILE A N 1
ATOM 1508 C CA . ILE A 1 196 ? 29.355 -21.259 37.220 1.00 83.31 196 ILE A CA 1
ATOM 1509 C C . ILE A 1 196 ? 29.129 -21.998 35.887 1.00 83.31 196 ILE A C 1
ATOM 1511 O O . ILE A 1 196 ? 28.025 -21.929 35.345 1.00 83.31 196 ILE A O 1
ATOM 1515 N N . PRO A 1 197 ? 30.128 -22.721 35.343 1.00 84.75 197 PRO A N 1
ATOM 1516 C CA . PRO A 1 197 ? 31.519 -22.816 35.807 1.00 84.75 197 PRO A CA 1
ATOM 1517 C C . PRO A 1 197 ? 32.348 -21.554 35.510 1.00 84.75 197 PRO A C 1
ATOM 1519 O O . PRO A 1 197 ? 33.400 -21.361 36.110 1.00 84.75 197 PRO A O 1
ATOM 1522 N N . GLN A 1 198 ? 31.866 -20.676 34.627 1.00 83.88 198 GLN A N 1
ATOM 1523 C CA . GLN A 1 198 ? 32.516 -19.421 34.259 1.00 83.88 198 GLN A CA 1
ATOM 1524 C C . GLN A 1 198 ? 31.494 -18.280 34.241 1.00 83.88 198 GLN A C 1
ATOM 1526 O O . GLN A 1 198 ? 30.324 -18.489 33.915 1.00 83.88 198 GLN A O 1
ATOM 1531 N N . LYS A 1 199 ? 31.949 -17.069 34.591 1.00 89.81 199 LYS A N 1
ATOM 1532 C CA . LYS A 1 199 ? 31.145 -15.846 34.511 1.00 89.81 199 LYS A CA 1
ATOM 1533 C C . LYS A 1 199 ? 30.827 -15.531 33.048 1.00 89.81 199 LYS A C 1
ATOM 1535 O O . LYS A 1 199 ? 31.715 -15.098 32.319 1.00 89.81 199 LYS A O 1
ATOM 1540 N N . CYS A 1 200 ? 29.575 -15.722 32.646 1.00 89.12 200 CYS A N 1
ATOM 1541 C CA . CYS A 1 200 ? 29.102 -15.492 31.281 1.00 89.12 200 CYS A CA 1
ATOM 1542 C C . CYS A 1 200 ? 27.818 -14.657 31.284 1.00 89.12 200 CYS A C 1
ATOM 1544 O O . CYS A 1 200 ? 26.974 -14.811 32.170 1.00 89.12 200 CYS A O 1
ATOM 1546 N N . VAL A 1 201 ? 27.665 -13.803 30.272 1.00 88.44 201 VAL A N 1
ATOM 1547 C CA . VAL A 1 201 ? 26.456 -13.004 30.031 1.00 88.44 201 VAL A CA 1
ATOM 1548 C C . VAL A 1 201 ? 25.749 -13.554 28.797 1.00 88.44 201 VAL A C 1
ATOM 1550 O O . VAL A 1 201 ? 26.381 -13.723 27.757 1.00 88.44 201 VAL A O 1
ATOM 1553 N N . TYR A 1 202 ? 24.448 -13.807 28.898 1.00 84.19 202 TYR A N 1
ATOM 1554 C CA . TYR A 1 202 ? 23.617 -14.293 27.797 1.00 84.19 202 TYR A CA 1
ATOM 1555 C C . TYR A 1 202 ? 22.452 -13.339 27.543 1.00 84.19 202 TYR A C 1
ATOM 1557 O O . TYR A 1 202 ? 21.872 -12.795 28.480 1.00 84.19 202 TYR A O 1
ATOM 1565 N N . LEU A 1 203 ? 22.084 -13.159 26.275 1.00 82.56 203 LEU A N 1
ATOM 1566 C CA . LEU A 1 203 ? 20.924 -12.352 25.868 1.00 82.56 203 LEU A CA 1
ATOM 1567 C C . LEU A 1 203 ? 19.627 -13.173 25.792 1.00 82.56 203 LEU A C 1
ATOM 1569 O O . LEU A 1 203 ? 18.533 -12.615 25.754 1.00 82.56 203 LEU A O 1
ATOM 1573 N N . GLU A 1 204 ? 19.751 -14.501 25.813 1.00 80.88 204 GLU A N 1
ATOM 1574 C CA . GLU A 1 204 ? 18.644 -15.454 25.803 1.00 80.88 204 GLU A CA 1
ATOM 1575 C C . GLU A 1 204 ? 18.718 -16.370 27.027 1.00 80.88 204 GLU A C 1
ATOM 1577 O O . GLU A 1 204 ? 19.805 -16.678 27.532 1.00 80.88 204 GLU A O 1
ATOM 1582 N N . ARG A 1 205 ? 17.552 -16.811 27.516 1.00 77.00 205 ARG A N 1
ATOM 1583 C CA . ARG A 1 205 ? 17.464 -17.691 28.683 1.00 77.00 205 ARG A CA 1
ATOM 1584 C C . ARG A 1 205 ? 18.053 -19.056 28.338 1.00 77.00 205 ARG A C 1
ATOM 1586 O O . ARG A 1 205 ? 17.466 -19.806 27.566 1.00 77.00 205 ARG A O 1
ATOM 1593 N N . GLN A 1 206 ? 19.165 -19.401 28.973 1.00 75.12 206 GLN A N 1
ATOM 1594 C CA . GLN A 1 206 ? 19.722 -20.748 28.903 1.00 75.12 206 GLN A CA 1
ATOM 1595 C C . GLN A 1 206 ? 18.843 -21.687 29.741 1.00 75.12 206 GLN A C 1
ATOM 1597 O O . GLN A 1 206 ? 18.714 -21.505 30.955 1.00 75.12 206 GLN A O 1
ATOM 1602 N N . VAL A 1 207 ? 18.193 -22.662 29.102 1.00 70.31 207 VAL A N 1
ATOM 1603 C CA . VAL A 1 207 ? 17.521 -23.756 29.816 1.00 70.31 207 VAL A CA 1
ATOM 1604 C C . VAL A 1 207 ? 18.607 -24.769 30.177 1.00 70.31 207 VAL A C 1
ATOM 1606 O O . VAL A 1 207 ? 19.296 -25.232 29.267 1.00 70.31 207 VAL A O 1
ATOM 1609 N N . PRO A 1 208 ? 18.820 -25.100 31.462 1.00 63.22 208 PRO A N 1
ATOM 1610 C CA . PRO A 1 208 ? 19.820 -26.092 31.824 1.00 63.22 208 PRO A CA 1
ATOM 1611 C C . PRO A 1 208 ? 19.463 -27.429 31.166 1.00 63.22 208 PRO A C 1
ATOM 1613 O O . PRO A 1 208 ? 18.380 -27.973 31.382 1.00 63.22 208 PRO A O 1
ATOM 1616 N N . SER A 1 209 ? 20.366 -27.942 30.333 1.00 58.31 209 SER A N 1
ATOM 1617 C CA . SER A 1 209 ? 20.269 -29.290 29.791 1.00 58.31 209 SER A CA 1
ATOM 1618 C C . SER A 1 209 ? 20.526 -30.274 30.929 1.00 58.31 209 SER A C 1
ATOM 1620 O O . SER A 1 209 ? 21.659 -30.455 31.370 1.00 58.31 209 SER A O 1
ATOM 1622 N N . HIS A 1 210 ? 19.462 -30.887 31.445 1.00 50.53 210 HIS A N 1
ATOM 1623 C CA . HIS A 1 210 ? 19.594 -32.023 32.348 1.00 50.53 210 HIS A CA 1
ATOM 1624 C C . HIS A 1 210 ? 20.228 -33.183 31.566 1.00 50.53 210 HIS A C 1
ATOM 1626 O O . HIS A 1 210 ? 19.587 -33.773 30.696 1.00 50.53 210 HIS A O 1
ATOM 1632 N N . LYS A 1 211 ? 21.506 -33.450 31.839 1.00 38.84 211 LYS A N 1
ATOM 1633 C CA . LYS A 1 211 ? 22.140 -34.751 31.622 1.00 38.84 211 LYS A CA 1
ATOM 1634 C C . LYS A 1 211 ? 22.146 -35.510 32.937 1.00 38.84 211 LYS A C 1
ATOM 1636 O O . LYS A 1 211 ? 22.333 -34.839 33.978 1.00 38.84 211 LYS A O 1
#

Foldseek 3Di:
DLVVLVVVVVVCVVVPNPDDDDDDDDDPPQQDPDDLQVVQVVVCSSNVDGGDSVNDDHDDDDDLDQQAQEADDLVVLVVLVVCLVVQHCPCLVVLCVVSVHDDDPPAGSLQSLVSSLSRHPLSSVVQVVVVVHHDDLQVNLCVSPVVDDSVVSSVSSVSSVVSQQSRAHRVVRHRNDDDDDDDDDDDQPDWDFDPPPHTDIDSDDDDDDDD

Radius of gyration: 26.38 Å; chains: 1; bounding box: 64×62×63 Å

pLDDT: mean 87.12, std 8.36, range [38.84, 95.31]